Protein AF-A0A316YJJ6-F1 (afdb_monomer)

Foldseek 3Di:
DVVLVVLLVVLVVVCVVPVPPPVSVVVNVVSVVVVVVVVVVVVVVPDDPPPPDDDPDDDDDDDDDDDDDDPDDPVNVVVVVVVVVDPVPDDDDDDDDDDDDDDDDDDDDDDPPPPDDDPDDDDDDDDDDDDDDDDDDDDDDDDDDDDDDDDDDDDDDDDDDDDDDDDDDDDDDDDDDDDDDDDDDDDDDDDDDDDDDPDPPPPPPLPQDDDALVRCVVVLVVQLVDALVSLLVNLVSHPLLCVLVRCAPVPALVNVLSVLSSLLRLLVVQPDPVNVSSLVSSVSNLLCQLSHPCSVVSLVPDDPVSLVSVVVSLVSNVVVPPPCSVVSCVSSPD

Secondary structure (DSSP, 8-state):
-HHHHHHHHHHHHHHHH-TT-HHHHHHHHHHHHHHHHHHHHHHHH-PPP------------------------HHHHHHHHHHHT---------------------PPPPPTT-------------------------------------------------------------------------------------PPP------PBP--HHHHHHHHHHHHTS-HHHHHHHHHHB-GGGHHHHHGGG--HHHHHHHHHHHHHHHHTTTSS-HHHHHHHHHHHHHHGGGSTTHHHHHHT--HHHHHHHHHHHHHHHHTT-TTHHHHHHHS--

Organism: NCBI:txid215250

pLDDT: mean 71.99, std 23.9, range [31.98, 98.31]

Mean predicted aligned error: 21.89 Å

Structure (mmCIF, N/CA/C/O backbone):
data_AF-A0A316YJJ6-F1
#
_entry.id   AF-A0A316YJJ6-F1
#
loop_
_atom_site.group_PDB
_atom_site.id
_atom_site.type_symbol
_atom_site.label_atom_id
_atom_site.label_alt_id
_atom_site.label_comp_id
_atom_site.label_asym_id
_atom_site.label_entity_id
_atom_site.label_seq_id
_atom_site.pdbx_PDB_ins_code
_atom_site.Cartn_x
_atom_site.Cartn_y
_atom_site.Cartn_z
_atom_site.occupancy
_atom_site.B_iso_or_equiv
_atom_site.auth_seq_id
_atom_site.auth_comp_id
_atom_site.auth_asym_id
_atom_site.auth_atom_id
_atom_site.pdbx_PDB_model_num
ATOM 1 N N . MET A 1 1 ? 5.122 20.975 1.343 1.00 63.25 1 MET A N 1
ATOM 2 C CA . MET A 1 1 ? 3.717 21.417 1.326 1.00 63.25 1 MET A CA 1
ATOM 3 C C . MET A 1 1 ? 3.028 20.840 2.542 1.00 63.25 1 MET A C 1
ATOM 5 O O . MET A 1 1 ? 3.101 21.531 3.541 1.00 63.25 1 MET A O 1
ATOM 9 N N . ALA A 1 2 ? 2.616 19.560 2.539 1.00 78.50 2 ALA A N 1
ATOM 10 C CA . ALA A 1 2 ? 1.927 18.932 3.681 1.00 78.50 2 ALA A CA 1
ATOM 11 C C . ALA A 1 2 ? 2.572 19.236 5.049 1.00 78.50 2 ALA A C 1
ATOM 13 O O . ALA A 1 2 ? 1.928 19.792 5.922 1.00 78.50 2 ALA A O 1
ATOM 14 N N . ARG A 1 3 ? 3.895 19.050 5.184 1.00 91.06 3 ARG A N 1
ATOM 15 C CA . ARG A 1 3 ? 4.598 19.311 6.457 1.00 91.06 3 ARG A CA 1
ATOM 16 C C . ARG A 1 3 ? 4.532 20.761 6.977 1.00 91.06 3 ARG A C 1
ATOM 18 O O . ARG A 1 3 ? 4.572 20.944 8.184 1.00 91.06 3 ARG A O 1
ATOM 25 N N . LEU A 1 4 ? 4.489 21.774 6.104 1.00 92.81 4 LEU A N 1
ATOM 26 C CA . LEU A 1 4 ? 4.424 23.188 6.526 1.00 92.81 4 LEU A CA 1
ATOM 27 C C . LEU A 1 4 ? 2.988 23.595 6.874 1.00 92.81 4 LEU A C 1
ATOM 29 O O . LEU A 1 4 ? 2.772 24.345 7.819 1.00 92.81 4 LEU A O 1
ATOM 33 N N . GLU A 1 5 ? 2.016 23.080 6.123 1.00 95.25 5 GLU A N 1
ATOM 34 C CA . GLU A 1 5 ? 0.589 23.310 6.369 1.00 95.25 5 GLU A CA 1
ATOM 35 C C . GLU A 1 5 ? 0.147 22.649 7.684 1.00 95.25 5 GLU A C 1
ATOM 37 O O . GLU A 1 5 ? -0.518 23.295 8.493 1.00 95.25 5 GLU A O 1
ATOM 42 N N . ASP A 1 6 ? 0.606 21.420 7.947 1.00 96.06 6 ASP A N 1
ATOM 43 C CA . ASP A 1 6 ? 0.351 20.703 9.202 1.00 96.06 6 ASP A CA 1
ATOM 44 C C . ASP A 1 6 ? 0.933 21.459 10.410 1.00 96.06 6 ASP A C 1
ATOM 46 O O . ASP A 1 6 ? 0.258 21.635 11.425 1.00 96.06 6 ASP A O 1
ATOM 50 N N . ALA A 1 7 ? 2.159 21.986 10.283 1.00 96.38 7 ALA A N 1
ATOM 51 C CA . ALA A 1 7 ? 2.796 22.771 11.340 1.00 96.38 7 ALA A CA 1
ATOM 52 C C . ALA A 1 7 ? 2.032 24.071 11.646 1.00 96.38 7 ALA A C 1
ATOM 54 O O . ALA A 1 7 ? 1.852 24.420 12.813 1.00 96.38 7 ALA A O 1
ATOM 55 N N . ILE A 1 8 ? 1.536 24.774 10.619 1.00 97.44 8 ILE A N 1
ATOM 56 C CA . ILE A 1 8 ? 0.694 25.967 10.810 1.00 97.44 8 ILE A CA 1
ATOM 57 C C . ILE A 1 8 ? -0.584 25.598 11.572 1.00 97.44 8 ILE A C 1
ATOM 59 O O . ILE A 1 8 ? -0.938 26.295 12.523 1.00 97.44 8 ILE A O 1
ATOM 63 N N . ALA A 1 9 ? -1.244 24.497 11.201 1.00 97.62 9 ALA A N 1
ATOM 64 C CA . ALA A 1 9 ? -2.468 24.049 11.861 1.00 97.62 9 ALA A CA 1
ATOM 65 C C . ALA A 1 9 ? -2.243 23.716 13.347 1.00 97.62 9 ALA A C 1
ATOM 67 O O . ALA A 1 9 ? -3.093 24.019 14.186 1.00 97.62 9 ALA A O 1
ATOM 68 N N . ASP A 1 10 ? -1.094 23.136 13.701 1.00 97.75 10 ASP A N 1
ATOM 69 C CA . ASP A 1 10 ? -0.763 22.846 15.097 1.00 97.75 10 ASP A CA 1
ATOM 70 C C . ASP A 1 10 ? -0.507 24.118 15.917 1.00 97.75 10 ASP A C 1
ATOM 72 O O . ASP A 1 10 ? -1.018 24.236 17.034 1.00 97.75 10 ASP A O 1
ATOM 76 N N . PHE A 1 11 ? 0.176 25.125 15.362 1.00 97.94 11 PHE A N 1
ATOM 77 C CA . PHE A 1 11 ? 0.316 26.418 16.043 1.00 97.94 11 PHE A CA 1
ATOM 78 C C . PHE A 1 11 ? -1.010 27.188 16.140 1.00 97.94 11 PHE A C 1
ATOM 80 O O . PHE A 1 11 ? -1.239 27.893 17.125 1.00 97.94 11 PHE A O 1
ATOM 87 N N . GLU A 1 12 ? -1.918 27.033 15.175 1.00 97.81 12 GLU A N 1
ATOM 88 C CA . GLU A 1 12 ? -3.266 27.608 15.254 1.00 97.81 12 GLU A CA 1
ATOM 89 C C . GLU A 1 12 ? -4.090 26.973 16.389 1.00 97.81 12 GLU A C 1
ATOM 91 O O . GLU A 1 12 ? -4.804 27.690 17.094 1.00 97.81 12 GLU A O 1
ATOM 96 N N . LYS A 1 13 ? -3.919 25.671 16.668 1.00 97.88 13 LYS A N 1
ATOM 97 C CA . LYS A 1 13 ? -4.503 25.033 17.866 1.00 97.88 13 LYS A CA 1
ATOM 98 C C . LYS A 1 13 ? -3.925 25.610 19.159 1.00 97.88 13 LYS A C 1
ATOM 100 O O . LYS A 1 13 ? -4.680 25.848 20.098 1.00 97.88 13 LYS A O 1
ATOM 105 N N . VAL A 1 14 ? -2.616 25.879 19.211 1.00 97.81 14 VAL A N 1
ATOM 106 C CA . VAL A 1 14 ? -1.986 26.530 20.377 1.00 97.81 14 VAL A CA 1
ATOM 107 C C . VAL A 1 14 ? -2.566 27.928 20.596 1.00 97.81 14 VAL A C 1
ATOM 109 O O . VAL A 1 14 ? -2.868 28.283 21.732 1.00 97.81 14 VAL A O 1
ATOM 112 N N . LEU A 1 15 ? -2.808 28.695 19.528 1.00 97.19 15 LEU A N 1
ATOM 113 C CA . LEU A 1 15 ? -3.462 30.005 19.633 1.00 97.19 15 LEU A CA 1
ATOM 114 C C . LEU A 1 15 ? -4.932 29.935 20.040 1.00 97.19 15 LEU A C 1
ATOM 116 O O . LEU A 1 15 ? -5.441 30.891 20.623 1.00 97.19 15 LEU A O 1
ATOM 120 N N . HIS A 1 16 ? -5.617 28.831 19.745 1.00 97.38 16 HIS A N 1
ATOM 121 C CA . HIS A 1 16 ? -6.975 28.609 20.230 1.00 97.38 16 HIS A CA 1
ATOM 122 C C . HIS A 1 16 ? -7.008 28.386 21.750 1.00 97.38 16 HIS A C 1
ATOM 124 O O . HIS A 1 16 ? -7.953 28.813 22.408 1.00 97.38 16 HIS A O 1
ATOM 130 N N . LEU A 1 17 ? -5.967 27.756 22.307 1.00 97.56 17 LEU A N 1
ATOM 131 C CA . LEU A 1 17 ? -5.812 27.552 23.751 1.00 97.56 17 LEU A CA 1
ATOM 132 C C . LEU A 1 17 ? -5.299 28.809 24.468 1.00 97.56 17 LEU A C 1
ATOM 134 O O . LEU A 1 17 ? -5.773 29.130 25.554 1.00 97.56 17 LEU A O 1
ATOM 138 N N . ASP A 1 18 ? -4.355 29.529 23.860 1.00 97.12 18 ASP A N 1
ATOM 139 C CA . ASP A 1 18 ? -3.811 30.783 24.380 1.00 97.12 18 ASP A CA 1
ATOM 140 C C . ASP A 1 18 ? -3.677 31.831 23.268 1.00 97.12 18 ASP A C 1
ATOM 142 O O . ASP A 1 18 ? -2.673 31.923 22.552 1.00 97.12 18 ASP A O 1
ATOM 146 N N . ALA A 1 19 ? -4.692 32.688 23.167 1.00 97.75 19 ALA A N 1
ATOM 147 C CA . ALA A 1 19 ? -4.745 33.752 22.172 1.00 97.75 19 ALA A CA 1
ATOM 148 C C . ALA A 1 19 ? -3.673 34.843 22.374 1.00 97.75 19 ALA A C 1
ATOM 150 O O . ALA A 1 19 ? -3.444 35.652 21.465 1.00 97.75 19 ALA A O 1
ATOM 151 N N . GLN A 1 20 ? -3.022 34.913 23.541 1.00 97.12 20 GLN A N 1
ATOM 152 C CA . GLN A 1 20 ? -1.974 35.890 23.858 1.00 97.12 20 GLN A CA 1
ATOM 153 C C . GLN A 1 20 ? -0.556 35.335 23.651 1.00 97.12 20 GLN A C 1
ATOM 155 O O . GLN A 1 20 ? 0.405 36.102 23.757 1.00 97.12 20 GLN A O 1
ATOM 160 N N . ASN A 1 21 ? -0.408 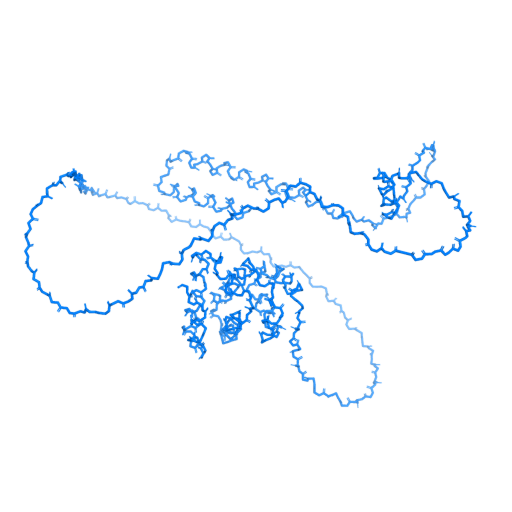34.060 23.279 1.00 97.88 21 ASN A N 1
ATOM 161 C CA . ASN A 1 21 ? 0.892 33.443 23.035 1.00 97.88 21 ASN A CA 1
ATOM 162 C C . ASN A 1 21 ? 1.621 34.120 21.855 1.00 97.88 21 ASN A C 1
ATOM 164 O O . ASN A 1 21 ? 1.231 34.003 20.689 1.00 97.88 21 ASN A O 1
ATOM 168 N N . LYS A 1 22 ? 2.680 34.877 22.168 1.00 98.12 22 LYS A N 1
ATOM 169 C CA . LYS A 1 22 ? 3.452 35.659 21.189 1.00 98.12 22 LYS A CA 1
ATOM 170 C C . LYS A 1 22 ? 4.340 34.782 20.312 1.00 98.12 22 LYS A C 1
ATOM 172 O O . LYS A 1 22 ? 4.510 35.104 19.137 1.00 98.12 22 LYS A O 1
ATOM 177 N N . ASP A 1 23 ? 4.840 33.679 20.857 1.00 97.12 23 ASP A N 1
ATOM 178 C CA . ASP A 1 23 ? 5.755 32.778 20.160 1.00 97.12 23 ASP A CA 1
ATOM 179 C C . ASP A 1 23 ? 5.014 32.031 19.046 1.00 97.12 23 ASP A C 1
ATOM 181 O O . ASP A 1 23 ? 5.456 32.031 17.900 1.00 97.12 23 ASP A O 1
ATOM 185 N N . ALA A 1 24 ? 3.807 31.526 19.329 1.00 97.31 24 ALA A N 1
ATOM 186 C CA . ALA A 1 24 ? 2.967 30.875 18.319 1.00 97.31 24 ALA A CA 1
ATOM 187 C C . ALA A 1 24 ? 2.583 31.826 17.165 1.00 97.31 24 ALA A C 1
ATOM 189 O O . ALA A 1 24 ? 2.582 31.429 15.999 1.00 97.31 24 ALA A O 1
ATOM 190 N N . LYS A 1 25 ? 2.307 33.109 17.455 1.00 98.06 25 LYS A N 1
ATOM 191 C CA . LYS A 1 25 ? 2.041 34.119 16.407 1.00 98.06 25 LYS A CA 1
ATOM 192 C C . LYS A 1 25 ? 3.271 34.401 15.549 1.00 98.06 25 LYS A C 1
ATOM 194 O O . LYS A 1 25 ? 3.134 34.569 14.335 1.00 98.06 25 LYS A O 1
ATOM 199 N N . ALA A 1 26 ? 4.448 34.487 16.169 1.00 98.31 26 ALA A N 1
ATOM 200 C CA . ALA A 1 26 ? 5.701 34.706 15.456 1.00 98.31 26 ALA A CA 1
ATOM 201 C C . ALA A 1 26 ? 6.007 33.532 14.514 1.00 98.31 26 ALA A C 1
ATOM 203 O O . ALA A 1 26 ? 6.307 33.758 13.340 1.00 98.31 26 ALA A O 1
ATOM 204 N N . GLU A 1 27 ? 5.823 32.300 14.990 1.00 97.81 27 GLU A N 1
ATOM 205 C CA . GLU A 1 27 ? 6.116 31.089 14.222 1.00 97.81 27 GLU A CA 1
ATOM 206 C C . GLU A 1 27 ? 5.154 30.899 13.040 1.00 97.81 27 GLU A C 1
ATOM 208 O O . GLU A 1 27 ? 5.590 30.646 11.919 1.00 97.81 27 GLU A O 1
ATOM 213 N N . ILE A 1 28 ? 3.849 31.141 13.227 1.00 97.88 28 ILE A N 1
ATOM 214 C CA . ILE A 1 28 ? 2.873 31.117 12.120 1.00 97.88 28 ILE A CA 1
ATOM 215 C C . ILE A 1 28 ? 3.240 32.136 11.037 1.00 97.88 28 ILE A C 1
ATOM 217 O O . ILE A 1 28 ? 3.116 31.848 9.846 1.00 97.88 28 ILE A O 1
ATOM 221 N N . SER A 1 29 ? 3.685 33.333 11.429 1.00 97.94 29 SER A N 1
ATOM 222 C CA . SER A 1 29 ? 4.119 34.365 10.482 1.00 97.94 29 SER A CA 1
ATOM 223 C C . SER A 1 29 ? 5.361 33.926 9.695 1.00 97.94 29 SER A C 1
ATOM 225 O O . SER A 1 29 ? 5.413 34.097 8.474 1.00 97.94 29 SER A O 1
ATOM 227 N N . ALA A 1 30 ? 6.333 33.301 10.369 1.00 98.25 30 ALA A N 1
ATOM 228 C CA . ALA A 1 30 ? 7.538 32.765 9.741 1.00 98.25 30 ALA A CA 1
ATOM 229 C C . ALA A 1 30 ? 7.218 31.630 8.750 1.00 98.25 30 ALA A C 1
ATOM 231 O O . ALA A 1 30 ? 7.628 31.702 7.590 1.00 98.25 30 ALA A O 1
ATOM 232 N N . LEU A 1 31 ? 6.408 30.649 9.160 1.00 97.56 31 LEU A N 1
ATOM 233 C CA . LEU A 1 31 ? 6.002 29.513 8.323 1.00 97.56 31 LEU A CA 1
ATOM 234 C C . LEU A 1 31 ? 5.172 29.951 7.109 1.00 97.56 31 LEU A C 1
ATOM 236 O O . LEU A 1 31 ? 5.379 29.456 6.001 1.00 97.56 31 LEU A O 1
ATOM 240 N N . LYS A 1 32 ? 4.265 30.925 7.277 1.00 97.44 32 LYS A N 1
ATOM 241 C CA . LYS A 1 32 ? 3.493 31.492 6.156 1.00 97.44 32 LYS A CA 1
ATOM 242 C C . LYS A 1 32 ? 4.401 32.185 5.139 1.00 97.44 32 LYS A C 1
ATOM 244 O O . LYS A 1 32 ? 4.162 32.069 3.939 1.00 97.44 32 LYS A O 1
ATOM 249 N N . LYS A 1 33 ? 5.457 32.870 5.591 1.00 97.56 33 LYS A N 1
ATOM 250 C CA . LYS A 1 33 ? 6.455 33.473 4.696 1.00 97.56 33 LYS A CA 1
ATOM 251 C C . LYS A 1 33 ? 7.259 32.406 3.946 1.00 97.56 33 LYS A C 1
ATOM 253 O O . LYS A 1 33 ? 7.429 32.523 2.735 1.00 97.56 33 LYS A O 1
ATOM 258 N N . GLU A 1 34 ? 7.695 31.357 4.639 1.00 96.88 34 GLU A N 1
ATOM 259 C CA . GLU A 1 34 ? 8.438 30.248 4.032 1.00 96.88 34 GLU A CA 1
ATOM 260 C C . GLU A 1 34 ? 7.613 29.505 2.970 1.00 96.88 34 GLU A C 1
ATOM 262 O O . GLU A 1 34 ? 8.133 29.183 1.902 1.00 96.88 34 GLU A O 1
ATOM 267 N N . LEU A 1 35 ? 6.311 29.309 3.205 1.00 95.94 35 LEU A N 1
ATOM 268 C CA . LEU A 1 35 ? 5.409 28.682 2.235 1.00 95.94 35 LEU A CA 1
ATOM 269 C C . LEU A 1 35 ? 5.333 29.477 0.918 1.00 95.94 35 LEU A C 1
ATOM 271 O O . LEU A 1 35 ? 5.380 28.895 -0.167 1.00 95.94 35 LEU A O 1
ATOM 275 N N . VAL A 1 36 ? 5.277 30.810 1.003 1.00 96.50 36 VAL A N 1
ATOM 276 C CA . VAL A 1 36 ? 5.270 31.700 -0.171 1.00 96.50 36 VAL A CA 1
ATOM 277 C C . VAL A 1 36 ? 6.607 31.654 -0.918 1.00 96.50 36 VAL A C 1
ATOM 279 O O . VAL A 1 36 ? 6.623 31.607 -2.153 1.00 96.50 36 VAL A O 1
ATOM 282 N N . ASP A 1 37 ? 7.728 31.644 -0.193 1.00 96.19 37 ASP A N 1
ATOM 283 C CA . ASP A 1 37 ? 9.062 31.550 -0.792 1.00 96.19 37 ASP A CA 1
ATOM 284 C C . ASP A 1 37 ? 9.279 30.194 -1.490 1.00 96.19 37 ASP A C 1
ATOM 286 O O . ASP A 1 37 ? 9.836 30.141 -2.592 1.00 96.19 37 ASP A O 1
ATOM 290 N N . GLU A 1 38 ? 8.785 29.098 -0.910 1.00 94.69 38 GLU A N 1
ATOM 291 C CA . GLU A 1 38 ? 8.847 27.762 -1.508 1.00 94.69 38 GLU A CA 1
ATOM 292 C C . GLU A 1 38 ? 7.988 27.663 -2.780 1.00 94.69 38 GLU A C 1
ATOM 294 O O . GLU A 1 38 ? 8.434 27.126 -3.800 1.00 94.69 38 GLU A O 1
ATOM 299 N N . ASP A 1 39 ? 6.792 28.256 -2.787 1.00 92.31 39 ASP A N 1
ATOM 300 C CA . ASP A 1 39 ? 5.958 28.340 -3.990 1.00 92.31 39 ASP A CA 1
ATOM 301 C C . ASP A 1 39 ? 6.605 29.175 -5.098 1.00 92.31 39 ASP A C 1
ATOM 303 O O . ASP A 1 39 ? 6.530 28.823 -6.284 1.00 92.31 39 ASP A O 1
ATOM 307 N N . ARG A 1 40 ? 7.292 30.262 -4.734 1.00 93.62 40 ARG A N 1
ATOM 308 C CA . ARG A 1 40 ? 8.075 31.058 -5.683 1.00 93.62 40 ARG A CA 1
ATOM 309 C C . ARG A 1 40 ? 9.215 30.234 -6.282 1.00 93.62 40 ARG A C 1
ATOM 311 O O . ARG A 1 40 ? 9.351 30.205 -7.505 1.00 93.62 40 ARG A O 1
ATOM 318 N N . ARG A 1 41 ? 9.976 29.504 -5.459 1.00 92.31 41 ARG A N 1
ATOM 319 C CA . ARG A 1 41 ? 11.050 28.601 -5.919 1.00 92.31 41 ARG A CA 1
ATOM 320 C C . ARG A 1 41 ? 10.528 27.507 -6.840 1.00 92.31 41 ARG A C 1
ATOM 322 O O . ARG A 1 41 ? 11.176 27.168 -7.828 1.00 92.31 41 ARG A O 1
ATOM 329 N N . ARG A 1 42 ? 9.345 26.959 -6.557 1.00 88.00 42 ARG A N 1
ATOM 330 C CA . ARG A 1 42 ? 8.695 25.962 -7.419 1.00 88.00 42 ARG A CA 1
ATOM 331 C C . ARG A 1 42 ? 8.306 26.535 -8.773 1.00 88.00 42 ARG A C 1
ATOM 333 O O . ARG A 1 42 ? 8.523 25.868 -9.782 1.00 88.00 42 ARG A O 1
ATOM 340 N N . LYS A 1 43 ? 7.760 27.752 -8.809 1.00 86.81 43 LYS A N 1
ATOM 341 C CA . LYS A 1 43 ? 7.445 28.445 -10.068 1.00 86.81 43 LYS A CA 1
ATOM 342 C C . LYS A 1 43 ? 8.706 28.735 -10.879 1.00 86.81 43 LYS A C 1
ATOM 344 O O . LYS A 1 43 ? 8.700 28.525 -12.082 1.00 86.81 43 LYS A O 1
ATOM 349 N N . GLU A 1 44 ? 9.793 29.127 -10.222 1.00 86.31 44 GLU A N 1
ATOM 350 C CA . GLU A 1 44 ? 11.079 29.392 -10.878 1.00 86.31 44 GLU A CA 1
ATOM 351 C C . GLU A 1 44 ? 11.762 28.111 -11.390 1.00 86.31 44 GLU A C 1
ATOM 353 O O . GLU A 1 44 ? 12.347 28.105 -12.470 1.00 86.31 44 GLU A O 1
ATOM 358 N N . ARG A 1 45 ? 11.621 26.992 -10.666 1.00 83.31 45 ARG A N 1
ATOM 359 C CA . ARG A 1 45 ? 12.089 25.664 -11.103 1.00 83.31 45 ARG A CA 1
ATOM 360 C C . ARG A 1 45 ? 11.257 25.058 -12.228 1.00 83.31 45 ARG A C 1
ATOM 362 O O . ARG A 1 45 ? 11.771 24.244 -12.988 1.00 83.31 45 ARG A O 1
ATOM 369 N N . ARG A 1 46 ? 9.987 25.440 -12.348 1.00 75.00 46 ARG A N 1
ATOM 370 C CA . ARG A 1 46 ? 9.140 25.119 -13.500 1.00 75.00 46 ARG A CA 1
ATOM 371 C C . ARG A 1 46 ? 9.394 26.123 -14.622 1.00 75.00 46 ARG A C 1
ATOM 373 O O . ARG A 1 46 ? 8.463 26.776 -15.087 1.00 75.00 46 ARG A O 1
ATOM 380 N N . GLN A 1 47 ? 10.642 26.242 -15.074 1.00 64.88 47 GLN A N 1
ATOM 381 C CA . GLN A 1 47 ? 10.830 26.777 -16.415 1.00 64.88 47 GLN A CA 1
ATOM 382 C C . GLN A 1 47 ? 10.149 25.814 -17.398 1.00 64.88 47 GLN A C 1
ATOM 384 O O . GLN A 1 47 ? 10.280 24.594 -17.236 1.00 64.88 47 GLN A O 1
ATOM 389 N N . PRO A 1 48 ? 9.366 26.332 -18.361 1.00 59.16 48 PRO A N 1
ATOM 390 C CA . PRO A 1 48 ? 8.806 25.498 -19.409 1.00 59.16 48 PRO A CA 1
ATOM 391 C C . PRO A 1 48 ? 9.951 24.758 -20.116 1.00 59.16 48 PRO A C 1
ATOM 393 O O . PRO A 1 48 ? 11.062 25.295 -20.186 1.00 59.16 48 PRO A O 1
ATOM 396 N N . PRO A 1 49 ? 9.714 23.533 -20.619 1.00 55.28 49 PRO A N 1
ATOM 397 C CA . PRO A 1 49 ? 10.663 22.881 -21.507 1.00 55.28 49 PRO A CA 1
ATOM 398 C C . PRO A 1 49 ? 11.082 23.889 -22.576 1.00 55.28 49 PRO A C 1
ATOM 400 O O . PRO A 1 49 ? 10.224 24.542 -23.167 1.00 55.28 49 PRO A O 1
ATOM 403 N N . LEU A 1 50 ? 12.389 24.057 -22.772 1.00 55.84 50 LEU A N 1
ATOM 404 C CA . LEU A 1 50 ? 12.913 24.720 -23.958 1.00 55.84 50 LEU A CA 1
ATOM 405 C C . LEU A 1 50 ? 12.311 23.990 -25.162 1.00 55.84 50 LEU A C 1
ATOM 407 O O . LEU A 1 50 ? 12.738 22.879 -25.476 1.00 55.84 50 LEU A O 1
ATOM 411 N N . ASP A 1 51 ? 11.286 24.586 -25.773 1.00 45.53 51 ASP A N 1
ATOM 412 C CA . ASP A 1 51 ? 10.756 24.155 -27.060 1.00 45.53 51 ASP A CA 1
ATOM 413 C C . ASP A 1 51 ? 11.897 24.302 -28.067 1.00 45.53 51 ASP A C 1
ATOM 415 O O . ASP A 1 51 ? 12.243 25.394 -28.519 1.00 45.53 51 ASP A O 1
ATOM 419 N N . LEU A 1 52 ? 12.532 23.172 -28.356 1.00 55.44 52 LEU A N 1
ATOM 420 C CA . LEU A 1 52 ? 13.668 23.023 -29.258 1.00 55.44 52 LEU A CA 1
ATOM 421 C C . LEU A 1 52 ? 13.223 22.901 -30.722 1.00 55.44 52 LEU A C 1
ATOM 423 O O . LEU A 1 52 ? 13.928 22.306 -31.524 1.00 55.44 52 LEU A O 1
ATOM 427 N N . ASP A 1 53 ? 12.073 23.467 -31.087 1.00 52.00 53 ASP A N 1
ATOM 428 C CA . ASP A 1 53 ? 11.531 23.356 -32.438 1.00 52.00 53 ASP A CA 1
ATOM 429 C C . ASP A 1 53 ? 10.714 24.591 -32.821 1.00 52.00 53 ASP A C 1
ATOM 431 O O . ASP A 1 53 ? 9.491 24.576 -32.760 1.00 52.00 53 ASP A O 1
ATOM 435 N N . THR A 1 54 ? 11.382 25.674 -33.234 1.00 48.94 54 THR A N 1
ATOM 436 C CA . THR A 1 54 ? 11.066 26.432 -34.467 1.00 48.94 54 THR A CA 1
ATOM 437 C C . THR A 1 54 ? 11.956 27.669 -34.601 1.00 48.94 54 THR A C 1
ATOM 439 O O . THR A 1 54 ? 11.816 28.631 -33.861 1.00 48.94 54 THR A O 1
ATOM 442 N N . GLU A 1 55 ? 12.865 27.651 -35.580 1.00 42.03 55 GLU A N 1
ATOM 443 C CA . GLU A 1 55 ? 12.961 28.659 -36.659 1.00 42.03 55 GLU A CA 1
ATOM 444 C C . GLU A 1 55 ? 14.322 28.573 -37.363 1.00 42.03 55 GLU A C 1
ATOM 446 O O . GLU A 1 55 ? 15.196 29.436 -37.289 1.00 42.03 55 GLU A O 1
ATOM 451 N N . ALA A 1 56 ? 14.441 27.542 -38.197 1.00 52.12 56 ALA A N 1
ATOM 452 C CA . ALA A 1 56 ? 15.118 27.699 -39.469 1.00 52.12 56 ALA A CA 1
ATOM 453 C C . ALA A 1 56 ? 14.262 28.603 -40.381 1.00 52.12 56 ALA A C 1
ATOM 455 O O . ALA A 1 56 ? 13.415 28.090 -41.105 1.00 52.12 56 ALA A O 1
ATOM 456 N N . ARG A 1 57 ? 14.470 29.931 -40.347 1.00 51.25 57 ARG A N 1
ATOM 457 C CA . ARG A 1 57 ? 14.392 30.872 -41.499 1.00 51.25 57 ARG A CA 1
ATOM 458 C C . ARG A 1 57 ? 14.295 32.340 -41.045 1.00 51.25 57 ARG A C 1
ATOM 460 O O . ARG A 1 57 ? 13.208 32.898 -40.982 1.00 51.25 57 ARG A O 1
ATOM 467 N N . LYS A 1 58 ? 15.428 33.051 -41.020 1.00 45.69 58 LYS A N 1
ATOM 468 C CA . LYS A 1 58 ? 15.535 34.322 -41.763 1.00 45.69 58 LYS A CA 1
ATOM 469 C C . LYS A 1 58 ? 16.987 34.703 -42.031 1.00 45.69 58 LYS A C 1
ATOM 471 O O . LYS A 1 58 ? 17.852 34.614 -41.173 1.00 45.69 58 LYS A O 1
ATOM 476 N N . LYS A 1 59 ? 17.214 35.075 -43.286 1.00 49.47 59 LYS A N 1
ATOM 477 C CA . LYS A 1 59 ? 18.483 35.455 -43.899 1.00 49.47 59 LYS A CA 1
ATOM 478 C C . LYS A 1 59 ? 19.011 36.809 -43.408 1.00 49.47 59 LYS A C 1
ATOM 480 O O . LYS A 1 59 ? 18.230 37.711 -43.132 1.00 49.47 59 LYS A O 1
ATOM 485 N N . GLU A 1 60 ? 20.338 36.913 -43.522 1.00 48.94 60 GLU A N 1
ATOM 486 C CA . GLU A 1 60 ? 21.142 38.095 -43.873 1.00 48.94 60 GLU A CA 1
ATOM 487 C C . GLU A 1 60 ? 21.277 39.234 -42.845 1.00 48.94 60 GLU A C 1
ATOM 489 O O . GLU A 1 60 ? 20.510 40.186 -42.838 1.00 48.94 60 GLU A O 1
ATOM 494 N N . SER A 1 61 ? 22.402 39.245 -42.118 1.00 39.19 61 SER A N 1
ATOM 495 C CA . SER A 1 61 ? 23.354 40.364 -42.217 1.00 39.19 61 SER A CA 1
ATOM 496 C C . SER A 1 61 ? 24.764 39.941 -41.769 1.00 39.19 61 SER A C 1
ATOM 498 O O . SER A 1 61 ? 24.952 38.950 -41.072 1.00 39.19 61 SER A O 1
ATOM 500 N N . LYS A 1 62 ? 25.754 40.645 -42.312 1.00 46.06 62 LYS A N 1
ATOM 501 C CA . LYS A 1 62 ? 27.176 40.306 -42.434 1.00 46.06 62 LYS A CA 1
ATOM 502 C C . LYS A 1 62 ? 27.958 40.290 -41.110 1.00 46.06 62 LYS A C 1
ATOM 504 O O . LYS A 1 62 ? 27.920 41.269 -40.379 1.00 46.06 62 LYS A O 1
ATOM 509 N N . GLY A 1 63 ? 28.872 39.321 -41.007 1.00 40.22 63 GLY A N 1
ATOM 510 C CA . GLY A 1 63 ? 30.281 39.599 -40.689 1.00 40.22 63 GLY A CA 1
ATOM 511 C C . GLY A 1 63 ? 30.822 39.051 -39.366 1.00 40.22 63 GLY A C 1
ATOM 512 O O . GLY A 1 63 ? 30.484 39.564 -38.309 1.00 40.22 63 GLY A O 1
ATOM 513 N N . GLY A 1 64 ? 31.772 38.108 -39.458 1.00 37.81 64 GLY A N 1
ATOM 514 C CA . GLY A 1 64 ? 32.822 37.918 -38.444 1.00 37.81 64 GLY A CA 1
ATOM 515 C C . GLY A 1 64 ? 32.975 36.509 -37.855 1.00 37.81 64 GLY A C 1
ATOM 516 O O . GLY A 1 64 ? 32.479 36.233 -36.773 1.00 37.81 64 GLY A O 1
ATOM 517 N N . THR A 1 65 ? 33.724 35.636 -38.533 1.00 45.41 65 THR A N 1
ATOM 518 C CA . THR A 1 65 ? 34.422 34.453 -37.965 1.00 45.41 65 THR A CA 1
ATOM 519 C C . THR A 1 65 ? 35.589 34.861 -37.041 1.00 45.41 65 THR A C 1
ATOM 521 O O . THR A 1 65 ? 36.041 36.001 -37.178 1.00 45.41 65 THR A O 1
ATOM 524 N N . PRO A 1 66 ? 36.229 33.949 -36.258 1.00 59.00 66 PRO A N 1
ATOM 525 C CA . PRO A 1 66 ? 35.911 32.539 -35.925 1.00 59.00 66 PRO A CA 1
ATOM 526 C C . PRO A 1 66 ? 35.916 32.280 -34.382 1.00 59.00 66 PRO A C 1
ATOM 528 O O . PRO A 1 66 ? 36.381 33.117 -33.620 1.00 59.00 66 PRO A O 1
ATOM 531 N N . ARG A 1 67 ? 35.449 31.157 -33.804 1.00 43.00 67 ARG A N 1
ATOM 532 C CA . ARG A 1 67 ? 36.149 29.854 -33.767 1.00 43.00 67 ARG A CA 1
ATOM 533 C C . ARG A 1 67 ? 35.465 28.914 -32.740 1.00 43.00 67 ARG A C 1
ATOM 535 O O . ARG A 1 67 ? 35.506 29.205 -31.553 1.00 43.00 67 ARG A O 1
ATOM 542 N N . GLY A 1 68 ? 34.955 27.765 -33.200 1.00 43.84 68 GLY A N 1
ATOM 543 C CA . GLY A 1 68 ? 34.971 26.498 -32.445 1.00 43.84 68 GLY A CA 1
ATOM 544 C C . GLY A 1 68 ? 33.746 26.089 -31.614 1.00 43.84 68 GLY A C 1
ATOM 545 O O . GLY A 1 68 ? 33.907 25.830 -30.429 1.00 43.84 68 GLY A O 1
ATOM 546 N N . GLU A 1 69 ? 32.570 25.933 -32.225 1.00 49.28 69 GLU A N 1
ATOM 547 C CA . GLU A 1 69 ? 31.485 25.111 -31.658 1.00 49.28 69 GLU A CA 1
ATOM 548 C C . GLU A 1 69 ? 31.497 23.729 -32.330 1.00 49.28 69 GLU A C 1
ATOM 550 O O . GLU A 1 69 ? 31.003 23.551 -33.442 1.00 49.28 69 GLU A O 1
ATOM 555 N N . GLU A 1 70 ? 32.111 22.745 -31.669 1.00 53.22 70 GLU A N 1
ATOM 556 C CA . GLU A 1 70 ? 31.897 21.334 -31.993 1.00 53.22 70 GLU A CA 1
ATOM 557 C C . GLU A 1 70 ? 30.563 20.913 -31.370 1.00 53.22 70 GLU A C 1
ATOM 559 O O . GLU A 1 70 ? 30.443 20.780 -30.151 1.00 53.22 70 GLU A O 1
ATOM 564 N N . GLY A 1 71 ? 29.551 20.719 -32.218 1.00 55.84 71 GLY A N 1
ATOM 565 C CA . GLY A 1 71 ? 28.311 20.031 -31.872 1.00 55.84 71 GLY A CA 1
ATOM 566 C C . GLY A 1 71 ? 28.598 18.566 -31.557 1.00 55.84 71 GLY A C 1
ATOM 567 O O . GLY A 1 71 ? 28.388 17.689 -32.391 1.00 55.84 71 GLY A O 1
ATOM 568 N N . GLY A 1 72 ? 29.115 18.318 -30.355 1.00 46.91 72 GLY A N 1
ATOM 569 C CA . GLY A 1 72 ? 29.399 16.991 -29.837 1.00 46.91 72 GLY A CA 1
ATOM 570 C C . GLY A 1 72 ? 28.099 16.262 -29.539 1.00 46.91 72 GLY A C 1
ATOM 571 O O . GLY A 1 72 ? 27.455 16.488 -28.514 1.00 46.91 72 GLY A O 1
ATOM 572 N N . SER A 1 73 ? 27.728 15.356 -30.442 1.00 61.19 73 SER A N 1
ATOM 573 C CA . SER A 1 73 ? 26.793 14.271 -30.158 1.00 61.19 73 SER A CA 1
ATOM 574 C C . SER A 1 73 ? 27.163 13.624 -28.820 1.00 61.19 73 SER A C 1
ATOM 576 O O . SER A 1 73 ? 28.342 13.428 -28.527 1.00 61.19 73 SER A O 1
ATOM 578 N N . SER A 1 74 ? 26.170 13.269 -28.002 1.00 66.50 74 SER A N 1
ATOM 579 C CA . SER A 1 74 ? 26.358 12.658 -26.673 1.00 66.50 74 SER A CA 1
ATOM 580 C C . SER A 1 74 ? 27.343 11.468 -26.672 1.00 66.50 74 SER A C 1
ATOM 582 O O . SER A 1 74 ? 28.036 11.230 -25.685 1.00 66.50 74 SER A O 1
ATOM 584 N N . VAL A 1 75 ? 27.486 10.780 -27.810 1.00 72.44 75 VAL A N 1
ATOM 585 C CA . VAL A 1 75 ? 28.456 9.695 -28.034 1.00 72.44 75 VAL A CA 1
ATOM 586 C C . VAL A 1 75 ? 29.915 10.180 -28.023 1.00 72.44 75 VAL A C 1
ATOM 588 O O . VAL A 1 75 ? 30.803 9.485 -27.534 1.00 72.44 75 VAL A O 1
ATOM 591 N N . GLU A 1 76 ? 30.178 11.375 -28.539 1.00 71.50 76 GLU A N 1
ATOM 592 C CA . GLU A 1 76 ? 31.512 11.972 -28.632 1.00 71.50 76 GLU A CA 1
ATOM 593 C C . GLU A 1 76 ? 31.951 12.575 -27.291 1.00 71.50 76 GLU A C 1
ATOM 595 O O . GLU A 1 76 ? 33.105 12.422 -26.890 1.00 71.50 76 GLU A O 1
ATOM 600 N N . ALA A 1 77 ? 31.003 13.131 -26.527 1.00 78.31 77 ALA A N 1
ATOM 601 C CA . ALA A 1 77 ? 31.227 13.519 -25.134 1.00 78.31 77 ALA A CA 1
ATOM 602 C C . ALA A 1 77 ? 31.542 12.300 -24.245 1.00 78.31 77 ALA A C 1
ATOM 604 O O . ALA A 1 77 ? 32.460 12.355 -23.429 1.00 78.31 77 ALA A O 1
ATOM 605 N N . ALA A 1 78 ? 30.843 11.174 -24.444 1.00 78.31 78 ALA A N 1
ATOM 606 C CA . ALA A 1 78 ? 31.132 9.926 -23.738 1.00 78.31 78 ALA A CA 1
ATOM 607 C C . ALA A 1 78 ? 32.504 9.338 -24.119 1.00 78.31 78 ALA A C 1
ATOM 609 O O . ALA A 1 78 ? 33.215 8.840 -23.247 1.00 78.31 78 ALA A O 1
ATOM 610 N N . ARG A 1 79 ? 32.914 9.440 -25.395 1.00 77.12 79 ARG A N 1
ATOM 611 C CA . ARG A 1 79 ? 34.268 9.055 -25.835 1.00 77.12 79 ARG A CA 1
ATOM 612 C C . ARG A 1 79 ? 35.353 9.908 -25.194 1.00 77.12 79 ARG A C 1
ATOM 614 O O . ARG A 1 79 ? 36.299 9.344 -24.659 1.00 77.12 79 ARG A O 1
ATOM 621 N N . ARG A 1 80 ? 35.197 11.235 -25.192 1.00 79.75 80 ARG A N 1
ATOM 622 C CA . ARG A 1 80 ? 36.175 12.124 -24.550 1.00 79.75 80 ARG A CA 1
ATOM 623 C C . ARG A 1 80 ? 36.228 11.934 -23.042 1.00 79.75 80 ARG A C 1
ATOM 625 O O . ARG A 1 80 ? 37.307 12.018 -22.472 1.00 79.75 80 ARG A O 1
ATOM 632 N N . PHE A 1 81 ? 35.100 11.626 -22.401 1.00 75.62 81 PHE A N 1
ATOM 633 C CA . PHE A 1 81 ? 35.108 11.266 -20.988 1.00 75.62 81 PHE A CA 1
ATOM 634 C C . PHE A 1 81 ? 35.925 9.989 -20.763 1.00 75.62 81 PHE A C 1
ATOM 636 O O . PHE A 1 81 ? 36.847 10.021 -19.963 1.00 75.62 81 PHE A O 1
ATOM 643 N N . LEU A 1 82 ? 35.670 8.910 -21.517 1.00 73.75 82 LEU A N 1
ATOM 644 C CA . LEU A 1 82 ? 36.438 7.654 -21.450 1.00 73.75 82 LEU A CA 1
ATOM 645 C C . LEU A 1 82 ? 37.941 7.834 -21.735 1.00 73.75 82 LEU A C 1
ATOM 647 O O . LEU A 1 82 ? 38.747 7.174 -21.086 1.00 73.75 82 LEU A O 1
ATOM 651 N N . GLU A 1 83 ? 38.321 8.734 -22.645 1.00 75.00 83 GLU A N 1
ATOM 652 C CA . GLU A 1 83 ? 39.724 9.118 -22.875 1.00 75.00 83 GLU A CA 1
ATOM 653 C C . GLU A 1 83 ? 40.307 9.926 -21.705 1.00 75.00 83 GLU A C 1
ATOM 655 O O . GLU A 1 83 ? 41.445 9.702 -21.310 1.00 75.00 83 GLU A O 1
ATOM 660 N N . GLN A 1 84 ? 39.536 10.832 -21.100 1.00 72.88 84 GLN A N 1
ATOM 661 C CA . GLN A 1 84 ? 40.007 11.680 -20.002 1.00 72.88 84 GLN A CA 1
ATOM 662 C C . GLN A 1 84 ? 40.126 10.935 -18.663 1.00 72.88 84 GLN A C 1
ATOM 664 O O . GLN A 1 84 ? 40.985 11.283 -17.855 1.00 72.88 84 GLN A O 1
ATOM 669 N N . VAL A 1 85 ? 39.314 9.896 -18.424 1.00 70.25 85 VAL A N 1
ATOM 670 C CA . VAL A 1 85 ? 39.530 8.955 -17.302 1.00 70.25 85 VAL A CA 1
ATOM 671 C C . VAL A 1 85 ? 40.605 7.907 -17.596 1.00 70.25 85 VAL A C 1
ATOM 673 O O . VAL A 1 85 ? 40.793 7.010 -16.776 1.00 70.25 85 VAL A O 1
ATOM 676 N N . GLY A 1 86 ? 41.317 8.054 -18.722 1.00 53.44 86 GLY A N 1
ATOM 677 C CA . GLY A 1 86 ? 42.598 7.440 -19.054 1.00 53.44 86 GLY A CA 1
ATOM 678 C C . GLY A 1 86 ? 43.127 6.444 -18.030 1.00 53.44 86 GLY A C 1
ATOM 679 O O . GLY A 1 86 ? 43.971 6.763 -17.193 1.00 53.44 86 GLY A O 1
ATOM 680 N N . MET A 1 87 ? 42.717 5.186 -18.192 1.00 50.94 87 MET A N 1
ATOM 681 C CA . MET A 1 87 ? 43.645 4.076 -18.016 1.00 50.94 87 MET A CA 1
ATOM 682 C C . MET A 1 87 ? 44.606 4.093 -19.211 1.00 50.94 87 MET A C 1
ATOM 684 O O . MET A 1 87 ? 44.579 3.192 -20.048 1.00 50.94 87 MET A O 1
ATOM 688 N N . ASP A 1 88 ? 45.440 5.136 -19.296 1.00 48.78 88 ASP A N 1
ATOM 689 C CA . ASP A 1 88 ? 46.553 5.245 -20.241 1.00 48.78 88 ASP A CA 1
ATOM 690 C C . ASP A 1 88 ? 47.653 4.253 -19.834 1.00 48.78 88 ASP A C 1
ATOM 692 O O . ASP A 1 88 ? 48.746 4.593 -19.382 1.00 48.78 88 ASP A O 1
ATOM 696 N N . GLY A 1 89 ? 47.339 2.968 -19.983 1.00 46.88 89 GLY A N 1
ATOM 697 C CA . GLY A 1 89 ? 48.308 1.893 -20.064 1.00 46.88 89 GLY A CA 1
ATOM 698 C C . GLY A 1 89 ? 48.963 1.946 -21.435 1.00 46.88 89 GLY A C 1
ATOM 699 O O . GLY A 1 89 ? 48.555 1.252 -22.360 1.00 46.88 89 GLY A O 1
ATOM 700 N N . ASN A 1 90 ? 49.967 2.806 -21.555 1.00 47.66 90 ASN A N 1
ATOM 701 C CA . ASN A 1 90 ? 50.900 2.867 -22.667 1.00 47.66 90 ASN A CA 1
ATOM 702 C C . ASN A 1 90 ? 51.406 1.457 -23.042 1.00 47.66 90 ASN A C 1
ATOM 704 O O . ASN A 1 90 ? 52.177 0.854 -22.296 1.00 47.66 90 ASN A O 1
ATOM 708 N N . ALA A 1 91 ? 50.999 0.935 -24.200 1.00 43.81 91 ALA A N 1
ATOM 709 C CA . ALA A 1 91 ? 51.650 -0.209 -24.829 1.00 43.81 91 ALA A CA 1
ATOM 710 C C . ALA A 1 91 ? 51.535 -0.104 -26.362 1.00 43.81 91 ALA A C 1
ATOM 712 O O . ALA A 1 91 ? 50.430 -0.186 -26.904 1.00 43.81 91 ALA A O 1
ATOM 713 N N . PRO A 1 92 ? 52.650 0.077 -27.091 1.00 54.06 92 PRO A N 1
ATOM 714 C CA . PRO A 1 92 ? 52.633 0.093 -28.544 1.00 54.06 92 PRO A CA 1
ATOM 715 C C . PRO A 1 92 ? 52.437 -1.311 -29.129 1.00 54.06 92 PRO A C 1
ATOM 717 O O . PRO A 1 92 ? 53.044 -2.298 -28.718 1.00 54.06 92 PRO A O 1
ATOM 720 N N . THR A 1 93 ? 51.611 -1.358 -30.168 1.00 48.44 93 THR A N 1
ATOM 721 C CA . THR A 1 93 ? 51.416 -2.465 -31.105 1.00 48.44 93 THR A CA 1
ATOM 722 C C . THR A 1 93 ? 52.724 -2.984 -31.717 1.00 48.44 93 THR A C 1
ATOM 724 O O . THR A 1 93 ? 53.358 -2.284 -32.505 1.00 48.44 93 THR A O 1
ATOM 727 N N . GLN A 1 94 ? 53.025 -4.269 -31.498 1.00 36.19 94 GLN A N 1
ATOM 728 C CA . GLN A 1 94 ? 53.702 -5.136 -32.471 1.00 36.19 94 GLN A CA 1
ATOM 729 C C . GLN A 1 94 ? 53.003 -6.509 -32.533 1.00 36.19 94 GLN A C 1
ATOM 731 O O . GLN A 1 94 ? 52.816 -7.185 -31.526 1.00 36.19 94 GLN A O 1
ATOM 736 N 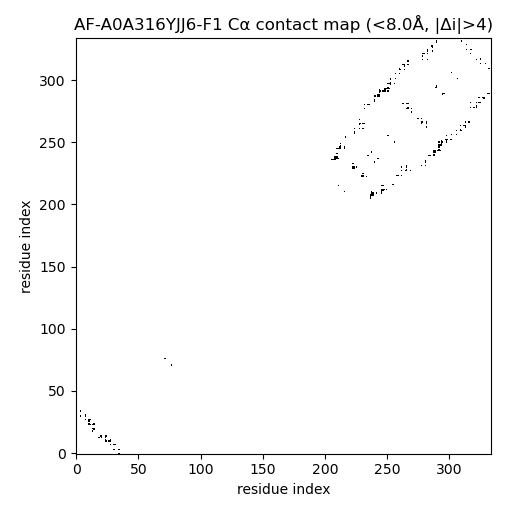N . LYS A 1 95 ? 52.597 -6.907 -33.745 1.00 46.44 95 LYS A N 1
ATOM 737 C CA . LYS A 1 95 ? 52.209 -8.275 -34.154 1.00 46.44 95 LYS A CA 1
ATOM 738 C C . LYS A 1 95 ? 53.451 -8.974 -34.770 1.00 46.44 95 LYS A C 1
ATOM 740 O O . LYS A 1 95 ? 54.401 -8.268 -35.098 1.00 46.44 95 LYS A O 1
ATOM 745 N N . PRO A 1 96 ? 53.384 -10.240 -35.231 1.00 65.88 96 PRO A N 1
ATOM 746 C CA . PRO A 1 96 ? 52.976 -11.484 -34.560 1.00 65.88 96 PRO A CA 1
ATOM 747 C C . PRO A 1 96 ? 54.003 -12.625 -34.816 1.00 65.88 96 PRO A C 1
ATOM 749 O O . PRO A 1 96 ? 54.459 -12.759 -35.947 1.00 65.88 96 PRO A O 1
ATOM 752 N N . ASN A 1 97 ? 54.308 -13.526 -33.867 1.00 37.09 97 ASN A N 1
ATOM 753 C CA . ASN A 1 97 ? 54.656 -14.920 -34.219 1.00 37.09 97 ASN A CA 1
ATOM 754 C C . ASN A 1 97 ? 54.817 -15.876 -33.023 1.00 37.09 97 ASN A C 1
ATOM 756 O O . ASN A 1 97 ? 55.256 -15.483 -31.950 1.00 37.09 97 ASN A O 1
ATOM 760 N N . SER A 1 98 ? 54.630 -17.161 -33.335 1.00 39.34 98 SER A N 1
ATOM 761 C CA . SER A 1 98 ? 55.063 -18.382 -32.630 1.00 39.34 98 SER A CA 1
ATOM 762 C C . SER A 1 98 ? 54.132 -19.032 -31.584 1.00 39.34 98 SER A C 1
ATOM 764 O O . SER A 1 98 ? 53.955 -18.597 -30.456 1.00 39.34 98 SER A O 1
ATOM 766 N N . LYS A 1 99 ? 53.529 -20.126 -32.070 1.00 41.69 99 LYS A N 1
ATOM 767 C CA . LYS A 1 99 ? 53.286 -21.458 -31.486 1.00 41.69 99 LYS A CA 1
ATOM 768 C C . LYS A 1 99 ? 53.583 -21.722 -29.991 1.00 41.69 99 LYS A C 1
ATOM 770 O O . LYS A 1 99 ? 54.700 -21.547 -29.528 1.00 41.69 99 LYS A O 1
ATOM 775 N N . SER A 1 100 ? 52.597 -22.419 -29.401 1.00 44.88 100 SER A N 1
ATOM 776 C CA . SER A 1 100 ? 52.665 -23.532 -28.425 1.00 44.88 100 SER A CA 1
ATOM 777 C C . SER A 1 100 ? 53.230 -23.286 -27.022 1.00 44.88 100 SER A C 1
ATOM 779 O O . SER A 1 100 ? 54.435 -23.156 -26.873 1.00 44.88 100 SER A O 1
ATOM 781 N N . ALA A 1 101 ? 52.387 -23.431 -25.989 1.00 41.75 101 ALA A N 1
ATOM 782 C CA . ALA A 1 101 ? 52.402 -24.568 -25.051 1.00 41.75 101 ALA A CA 1
ATOM 783 C C . ALA A 1 101 ? 51.441 -24.334 -23.863 1.00 41.75 101 ALA A C 1
ATOM 785 O O . ALA A 1 101 ? 51.215 -23.217 -23.415 1.00 41.75 101 ALA A O 1
ATOM 786 N N . THR A 1 102 ? 50.868 -25.435 -23.394 1.00 49.41 102 THR A N 1
ATOM 787 C CA . THR A 1 102 ? 50.065 -25.655 -22.183 1.00 49.41 102 THR A CA 1
ATOM 788 C C . THR A 1 102 ? 50.771 -25.252 -20.881 1.00 49.41 102 THR A C 1
ATOM 790 O O . THR A 1 102 ? 51.912 -25.666 -20.709 1.00 49.41 102 THR A O 1
ATOM 793 N N . SER A 1 103 ? 50.071 -24.611 -19.929 1.00 43.38 103 SER A N 1
ATOM 794 C CA . SER A 1 103 ? 50.167 -24.926 -18.483 1.00 43.38 103 SER A CA 1
ATOM 795 C C . SER A 1 103 ? 49.239 -24.071 -17.604 1.00 43.38 103 SER A C 1
ATOM 797 O O . SER A 1 103 ? 49.253 -22.847 -17.681 1.00 43.38 103 SER A O 1
ATOM 799 N N . ASP A 1 104 ? 48.510 -24.776 -16.746 1.00 42.25 104 ASP A N 1
ATOM 800 C CA . ASP A 1 104 ? 48.210 -24.501 -15.338 1.00 42.25 104 ASP A CA 1
ATOM 801 C C . ASP A 1 104 ? 47.644 -23.159 -14.840 1.00 42.25 104 ASP A C 1
ATOM 803 O O . ASP A 1 104 ? 48.265 -22.100 -14.793 1.00 42.25 104 ASP A O 1
ATOM 807 N N . THR A 1 105 ? 46.443 -23.333 -14.297 1.00 54.94 105 THR A N 1
ATOM 808 C CA . THR A 1 105 ? 45.683 -22.538 -13.341 1.00 54.94 105 THR A CA 1
ATOM 809 C C . THR A 1 105 ? 46.507 -22.131 -12.110 1.00 54.94 105 THR A C 1
ATOM 811 O O . THR A 1 105 ? 46.825 -22.962 -11.261 1.00 54.94 105 THR A O 1
ATOM 814 N N . VAL A 1 106 ? 46.761 -20.829 -11.947 1.00 52.47 106 VAL A N 1
ATOM 815 C CA . VAL A 1 106 ? 47.261 -20.230 -10.697 1.00 52.47 106 VAL A CA 1
ATOM 816 C C . VAL A 1 106 ? 46.255 -19.167 -10.232 1.00 52.47 106 VAL A C 1
ATOM 818 O O . VAL A 1 106 ? 46.045 -18.190 -10.954 1.00 52.47 106 VAL A O 1
ATOM 821 N N . PRO A 1 107 ? 45.592 -19.328 -9.069 1.00 68.12 107 PRO A N 1
ATOM 822 C CA . PRO A 1 107 ? 44.723 -18.294 -8.513 1.00 68.12 107 PRO A CA 1
ATOM 823 C C . PRO A 1 107 ? 45.541 -17.161 -7.857 1.00 68.12 107 PRO A C 1
ATOM 825 O O . PRO A 1 107 ? 46.659 -17.397 -7.391 1.00 68.12 107 PRO A O 1
ATOM 828 N N . PRO A 1 108 ? 44.995 -15.930 -7.798 1.00 71.12 108 PRO A N 1
ATOM 829 C CA . PRO A 1 108 ? 45.705 -14.760 -7.289 1.00 71.12 108 PRO A CA 1
ATOM 830 C C . PRO A 1 108 ? 46.005 -14.841 -5.778 1.00 71.12 108 PRO A C 1
ATOM 832 O O . PRO A 1 108 ? 45.304 -15.535 -5.033 1.00 71.12 108 PRO A O 1
ATOM 835 N N . PRO A 1 109 ? 47.041 -14.118 -5.311 1.00 63.94 109 PRO A N 1
ATOM 836 C CA . PRO A 1 109 ? 47.490 -14.140 -3.925 1.00 63.94 109 PRO A CA 1
ATOM 837 C C . PRO A 1 109 ? 46.422 -13.569 -2.986 1.00 63.94 109 PRO A C 1
ATOM 839 O O . PRO A 1 109 ? 45.906 -12.470 -3.187 1.00 63.94 109 PRO A O 1
ATOM 842 N N . ARG A 1 110 ? 46.098 -14.339 -1.944 1.00 61.06 110 ARG A N 1
ATOM 843 C CA . ARG A 1 110 ? 45.196 -13.935 -0.862 1.00 61.06 110 ARG A CA 1
ATOM 844 C C . ARG A 1 110 ? 45.795 -12.767 -0.079 1.00 61.06 110 ARG A C 1
ATOM 846 O O . ARG A 1 110 ? 46.989 -12.756 0.216 1.00 61.06 110 ARG A O 1
ATOM 853 N N . PHE A 1 111 ? 44.937 -11.817 0.280 1.00 57.69 111 PHE A N 1
ATOM 854 C CA . PHE A 1 111 ? 45.265 -10.692 1.148 1.00 57.69 111 PHE A CA 1
ATOM 855 C C . PHE A 1 111 ? 45.766 -11.182 2.523 1.00 57.69 111 PHE A C 1
ATOM 857 O O . PHE A 1 111 ? 45.105 -12.014 3.153 1.00 57.69 111 PHE A O 1
ATOM 864 N N . PRO A 1 112 ? 46.900 -10.667 3.029 1.00 55.88 112 PRO A N 1
ATOM 865 C CA . PRO A 1 112 ? 47.350 -10.934 4.387 1.00 55.88 112 PRO A CA 1
ATOM 866 C C . PRO A 1 112 ? 46.489 -10.112 5.357 1.00 55.88 112 PRO A C 1
ATOM 868 O O . PRO A 1 112 ? 46.671 -8.906 5.496 1.00 55.88 112 PRO A O 1
ATOM 871 N N . GLY A 1 113 ? 45.511 -10.758 5.992 1.00 55.81 113 GLY A N 1
ATOM 872 C CA . GLY A 1 113 ? 44.627 -10.111 6.970 1.00 55.81 113 GLY A CA 1
ATOM 873 C C . GLY A 1 113 ? 43.413 -10.937 7.393 1.00 55.81 113 GLY A C 1
ATOM 874 O O . GLY A 1 113 ? 42.832 -10.672 8.439 1.00 55.81 113 GLY A O 1
ATOM 875 N N . GLU A 1 114 ? 43.053 -11.979 6.643 1.00 57.41 114 GLU A N 1
ATOM 876 C CA . GLU A 1 114 ? 41.908 -12.841 6.956 1.00 57.41 114 GLU A CA 1
ATOM 877 C C . GLU A 1 114 ? 42.314 -14.032 7.845 1.00 57.41 114 GLU A C 1
ATOM 879 O O . GLU A 1 114 ? 42.112 -15.204 7.529 1.00 57.41 114 GLU A O 1
ATOM 884 N N . THR A 1 115 ? 42.944 -13.748 8.986 1.00 57.47 115 THR A N 1
ATOM 885 C CA . THR A 1 115 ? 43.019 -14.733 10.070 1.00 57.47 115 THR A CA 1
ATOM 886 C C . THR A 1 115 ? 41.691 -14.734 10.802 1.00 57.47 115 THR A C 1
ATOM 888 O O . THR A 1 115 ? 41.397 -13.836 11.591 1.00 57.47 115 THR A O 1
ATOM 891 N N . GLY A 1 116 ? 40.900 -15.766 10.514 1.00 61.03 116 GLY A N 1
ATOM 892 C CA . GLY A 1 116 ? 39.723 -16.135 11.281 1.00 61.03 116 GLY A CA 1
ATOM 893 C C . GLY A 1 116 ? 40.017 -16.171 12.780 1.00 61.03 116 GLY A C 1
ATOM 894 O O . GLY A 1 116 ? 41.017 -16.727 13.233 1.00 61.03 116 GLY A O 1
ATOM 895 N N . GLY A 1 117 ? 39.113 -15.566 13.542 1.00 54.84 117 GLY A N 1
ATOM 896 C CA . GLY A 1 117 ? 39.215 -15.444 14.985 1.00 54.84 117 GLY A CA 1
ATOM 897 C C . GLY A 1 117 ? 37.835 -15.336 15.615 1.00 54.84 117 GLY A C 1
ATOM 898 O O . GLY A 1 117 ? 37.345 -14.246 15.862 1.00 54.84 117 GLY A O 1
ATOM 899 N N . MET A 1 118 ? 37.237 -16.499 15.871 1.00 54.41 118 MET A N 1
ATOM 900 C CA . MET A 1 118 ? 36.385 -16.779 17.031 1.00 54.41 118 MET A CA 1
ATOM 901 C C . MET A 1 118 ? 35.274 -15.766 17.365 1.00 54.41 118 MET A C 1
ATOM 903 O O . MET A 1 118 ? 35.353 -15.062 18.372 1.00 54.41 118 MET A O 1
ATOM 907 N N . LEU A 1 119 ? 34.154 -15.804 16.639 1.00 51.81 119 LEU A N 1
ATOM 908 C CA . LEU A 1 119 ? 32.875 -15.417 17.240 1.00 51.81 119 LEU A CA 1
ATOM 909 C C . LEU A 1 119 ? 32.207 -16.667 17.804 1.00 51.81 119 LEU A C 1
ATOM 911 O O . LEU A 1 119 ? 31.609 -17.475 17.102 1.00 51.81 119 LEU A O 1
ATOM 915 N N . ARG A 1 120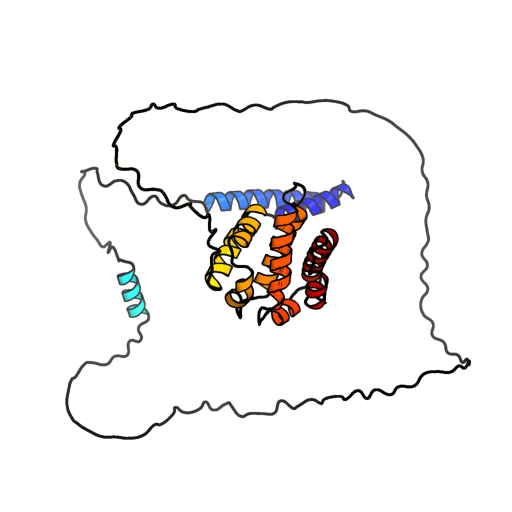 ? 32.446 -16.819 19.109 1.00 51.81 120 ARG A N 1
ATOM 916 C CA . ARG A 1 120 ? 31.915 -17.835 20.009 1.00 51.81 120 ARG A CA 1
ATOM 917 C C . ARG A 1 120 ? 30.405 -17.983 19.860 1.00 51.81 120 ARG A C 1
ATOM 919 O O . ARG A 1 120 ? 29.652 -17.023 20.003 1.00 51.81 120 ARG A O 1
ATOM 926 N N . GLU A 1 121 ? 30.008 -19.233 19.694 1.00 57.22 121 GLU A N 1
ATOM 927 C CA . GLU A 1 121 ? 28.688 -19.756 20.005 1.00 57.22 121 GLU A CA 1
ATOM 928 C C . GLU A 1 121 ? 28.280 -19.325 21.424 1.00 57.22 121 GLU A C 1
ATOM 930 O O . GLU A 1 121 ? 28.962 -19.636 22.404 1.00 57.22 121 GLU A O 1
ATOM 935 N N . VAL A 1 122 ? 27.160 -18.610 21.552 1.00 46.25 122 VAL A N 1
ATOM 936 C CA . VAL A 1 122 ? 26.532 -18.340 22.850 1.00 46.25 122 VAL A CA 1
ATOM 937 C C . VAL A 1 122 ? 25.192 -19.062 22.903 1.00 46.25 122 VAL A C 1
ATOM 939 O O . VAL A 1 122 ? 24.151 -18.548 22.520 1.00 46.25 122 VAL A O 1
ATOM 942 N N . SER A 1 123 ? 25.296 -20.299 23.382 1.00 48.88 123 SER A N 1
ATOM 943 C CA . SER A 1 123 ? 24.443 -20.937 24.387 1.00 48.88 123 SER A CA 1
ATOM 944 C C . SER A 1 123 ? 22.918 -20.817 24.239 1.00 48.88 123 SER A C 1
ATOM 946 O O . SER A 1 123 ? 22.272 -19.866 24.678 1.00 48.88 123 SER A O 1
ATOM 948 N N . THR A 1 124 ? 22.333 -21.910 23.755 1.00 48.16 124 THR A N 1
ATOM 949 C CA . THR A 1 124 ? 20.932 -22.292 23.937 1.00 48.16 124 THR A CA 1
ATOM 950 C C . THR A 1 124 ? 20.607 -22.491 25.425 1.00 48.16 124 THR A C 1
ATOM 952 O O . THR A 1 124 ? 21.016 -23.493 26.020 1.00 48.16 124 THR A O 1
ATOM 955 N N . ARG A 1 125 ? 19.820 -21.598 26.042 1.00 49.34 125 ARG A N 1
ATOM 956 C CA . ARG A 1 125 ? 19.130 -21.923 27.303 1.00 49.34 125 ARG A CA 1
ATOM 957 C C . ARG A 1 125 ? 17.808 -22.627 27.006 1.00 49.34 125 ARG A C 1
ATOM 959 O O . ARG A 1 125 ? 16.824 -22.018 26.605 1.00 49.34 125 ARG A O 1
ATOM 966 N N . LYS A 1 126 ? 17.844 -23.938 27.230 1.00 51.91 126 LYS A N 1
ATOM 967 C CA . LYS A 1 126 ? 16.724 -24.869 27.357 1.00 51.91 126 LYS A CA 1
ATOM 968 C C . LYS A 1 126 ? 15.855 -24.448 28.553 1.00 51.91 126 LYS A C 1
ATOM 970 O O . LYS A 1 126 ? 16.332 -24.470 29.684 1.00 51.91 126 LYS A O 1
ATOM 975 N N . LEU A 1 127 ? 14.609 -24.046 28.302 1.00 45.22 127 LEU A N 1
ATOM 976 C CA . LEU A 1 127 ? 13.591 -23.845 29.336 1.00 45.22 127 LEU A CA 1
ATOM 977 C C . LEU A 1 127 ? 12.810 -25.160 29.457 1.00 45.22 127 LEU A C 1
ATOM 979 O O . LEU A 1 127 ? 12.010 -25.494 28.584 1.00 45.22 127 LEU A O 1
ATOM 983 N N . GLU A 1 128 ? 13.103 -25.947 30.491 1.00 45.16 128 GLU A N 1
ATOM 984 C CA . GLU A 1 128 ? 12.274 -27.100 30.836 1.00 45.16 128 GLU A CA 1
ATOM 985 C C . GLU A 1 128 ? 10.982 -26.623 31.501 1.00 45.16 128 GLU A C 1
ATOM 987 O O . GLU A 1 128 ? 10.972 -25.853 32.460 1.00 45.16 128 GLU A O 1
ATOM 992 N N . ARG A 1 129 ? 9.888 -27.088 30.905 1.00 40.34 129 ARG A N 1
ATOM 993 C CA . ARG A 1 129 ? 8.514 -27.040 31.384 1.00 40.34 129 ARG A CA 1
ATOM 994 C C . ARG A 1 129 ? 8.401 -28.042 32.535 1.00 40.34 129 ARG A C 1
ATOM 996 O O . ARG A 1 129 ? 8.553 -29.237 32.294 1.00 40.34 129 ARG A O 1
ATOM 1003 N N . THR A 1 130 ? 8.079 -27.578 33.736 1.00 46.06 130 THR A N 1
ATOM 1004 C CA . THR A 1 130 ? 7.570 -28.451 34.801 1.00 46.06 130 THR A CA 1
ATOM 1005 C C . THR A 1 130 ? 6.172 -27.981 35.157 1.00 46.06 130 THR A C 1
ATOM 1007 O O . THR A 1 130 ? 5.968 -26.870 35.642 1.00 46.06 130 THR A O 1
ATOM 1010 N N . GLU A 1 131 ? 5.205 -28.826 34.823 1.00 51.88 131 GLU A N 1
ATOM 1011 C CA . GLU A 1 131 ? 3.810 -28.722 35.223 1.00 51.88 131 GLU A CA 1
ATOM 1012 C C . GLU A 1 131 ? 3.677 -28.987 36.732 1.00 51.88 131 GLU A C 1
ATOM 1014 O O . GLU A 1 131 ? 4.366 -29.850 37.275 1.00 51.88 131 GLU A O 1
ATOM 1019 N N . GLY A 1 132 ? 2.780 -28.263 37.408 1.00 37.12 132 GLY A N 1
ATOM 1020 C CA . GLY A 1 132 ? 2.449 -28.516 38.813 1.00 37.12 132 GLY A CA 1
ATOM 1021 C C . GLY A 1 132 ? 1.726 -27.356 39.499 1.00 37.12 132 GLY A C 1
ATOM 1022 O O . GLY A 1 132 ? 2.348 -26.502 40.118 1.00 37.12 132 GLY A O 1
ATOM 1023 N N . SER A 1 133 ? 0.399 -27.339 39.394 1.00 38.34 133 SER A N 1
ATOM 1024 C CA . SER A 1 133 ? -0.534 -26.586 40.258 1.00 38.34 133 SER A CA 1
ATOM 1025 C C . SER A 1 133 ? -0.936 -27.473 41.465 1.00 38.34 133 SER A C 1
ATOM 1027 O O . SER A 1 133 ? -0.663 -28.672 41.401 1.00 38.34 133 SER A O 1
ATOM 1029 N N . PRO A 1 134 ? -1.768 -27.049 42.444 1.00 58.88 134 PRO A N 1
ATOM 1030 C CA . PRO A 1 134 ? -1.782 -25.863 43.323 1.00 58.88 134 PRO A CA 1
ATOM 1031 C C . PRO A 1 134 ? -1.790 -26.246 44.835 1.00 58.88 134 PRO A C 1
ATOM 1033 O O . PRO A 1 134 ? -2.158 -27.366 45.171 1.00 58.88 134 PRO A O 1
ATOM 1036 N N . ALA A 1 135 ? -1.485 -25.313 45.758 1.00 39.16 135 ALA A N 1
ATOM 1037 C CA . ALA A 1 135 ? -2.140 -25.180 47.086 1.00 39.16 135 ALA A CA 1
ATOM 1038 C C . ALA A 1 135 ? -1.511 -24.075 47.972 1.00 39.16 135 ALA A C 1
ATOM 1040 O O . ALA A 1 135 ? -0.327 -24.095 48.280 1.00 39.16 135 ALA A O 1
ATOM 1041 N N . THR A 1 136 ? -2.365 -23.134 48.382 1.00 41.00 136 THR A N 1
ATOM 1042 C CA . THR A 1 136 ? -2.586 -22.604 49.745 1.00 41.00 136 THR A CA 1
ATOM 1043 C C . THR A 1 136 ? -1.441 -22.625 50.778 1.00 41.00 136 THR A C 1
ATOM 1045 O O . THR A 1 136 ? -1.094 -23.695 51.262 1.00 41.00 136 THR A O 1
ATOM 1048 N N . ALA A 1 137 ? -0.998 -21.444 51.251 1.00 42.97 137 ALA A N 1
ATOM 1049 C CA . ALA A 1 137 ? -0.963 -21.064 52.684 1.00 42.97 137 ALA A CA 1
ATOM 1050 C C . ALA A 1 137 ? -0.250 -19.713 52.947 1.00 42.97 137 ALA A C 1
ATOM 1052 O O . ALA A 1 137 ? 0.935 -19.539 52.692 1.00 42.97 137 ALA A O 1
ATOM 1053 N N . THR A 1 138 ? -1.031 -18.774 53.482 1.00 39.53 138 THR A N 1
ATOM 1054 C CA . THR A 1 138 ? -0.797 -17.874 54.630 1.00 39.53 138 THR A CA 1
ATOM 1055 C C . THR A 1 138 ? 0.604 -17.786 55.272 1.00 39.53 138 THR A C 1
ATOM 1057 O O . THR A 1 138 ? 1.130 -18.784 55.751 1.00 39.53 138 THR A O 1
ATOM 1060 N N . GLY A 1 139 ? 1.092 -16.549 55.469 1.00 36.41 139 GLY A N 1
ATOM 1061 C CA . GLY A 1 139 ? 2.097 -16.186 56.490 1.00 36.41 139 GLY A CA 1
ATOM 1062 C C . GLY A 1 139 ? 3.014 -15.029 56.066 1.00 36.41 139 GLY A C 1
ATOM 1063 O O . GLY A 1 139 ? 3.982 -15.240 55.354 1.00 36.41 139 GLY A O 1
ATOM 1064 N N . GLN A 1 140 ? 2.640 -13.770 56.325 1.00 41.62 140 GLN A N 1
ATOM 1065 C CA . GLN A 1 140 ? 3.308 -12.878 57.297 1.00 41.62 140 GLN A CA 1
ATOM 1066 C C . GLN A 1 140 ? 4.837 -13.043 57.424 1.00 41.62 140 GLN A C 1
ATOM 1068 O O . GLN A 1 140 ? 5.309 -14.008 58.009 1.00 41.62 140 GLN A O 1
ATOM 1073 N N . THR A 1 141 ? 5.606 -12.030 57.012 1.00 40.50 141 THR A N 1
ATOM 1074 C CA . THR A 1 141 ? 6.408 -11.188 57.926 1.00 40.50 141 THR A CA 1
ATOM 1075 C C . THR A 1 141 ? 7.018 -9.977 57.200 1.00 40.50 141 THR A C 1
ATOM 1077 O O . THR A 1 141 ? 7.196 -9.949 55.989 1.00 40.50 141 THR A O 1
ATOM 1080 N N . SER A 1 142 ? 7.219 -8.946 58.010 1.00 50.62 142 SER A N 1
ATOM 1081 C CA . SER A 1 142 ? 7.622 -7.548 57.822 1.00 50.62 142 SER A CA 1
ATOM 1082 C C . SER A 1 142 ? 8.989 -7.250 57.187 1.00 50.62 142 SER A C 1
ATOM 1084 O O . SER A 1 142 ? 9.957 -7.912 57.542 1.00 50.62 142 SER A O 1
ATOM 1086 N N . SER A 1 143 ? 9.072 -6.129 56.446 1.00 42.75 143 SER A N 1
ATOM 1087 C CA . SER A 1 143 ? 10.069 -5.025 56.581 1.00 42.75 143 SER A CA 1
ATOM 1088 C C . SER A 1 143 ? 9.927 -4.060 55.381 1.00 42.75 143 SER A C 1
ATOM 1090 O O . SER A 1 143 ? 10.116 -4.481 54.246 1.00 42.75 143 SER A O 1
ATOM 1092 N N . SER A 1 144 ? 9.342 -2.865 55.514 1.00 42.56 144 SER A N 1
ATOM 1093 C CA . SER A 1 144 ? 9.950 -1.578 55.924 1.00 42.56 144 SER A CA 1
ATOM 1094 C C . SER A 1 144 ? 10.975 -0.966 54.944 1.00 42.56 144 SER A C 1
ATOM 1096 O O . SER A 1 144 ? 12.168 -1.206 55.088 1.00 42.56 144 SER A O 1
ATOM 1098 N N . VAL A 1 145 ? 10.501 -0.128 54.014 1.00 51.09 145 VAL A N 1
ATOM 1099 C CA . VAL A 1 145 ? 11.119 1.121 53.487 1.00 51.09 145 VAL A CA 1
ATOM 1100 C C . VAL A 1 145 ? 10.040 1.748 52.588 1.00 51.09 145 VAL A C 1
ATOM 1102 O O . VAL A 1 145 ? 9.670 1.155 51.585 1.00 51.09 145 VAL A O 1
ATOM 1105 N N . ASP A 1 146 ? 9.241 2.719 53.024 1.00 39.12 146 ASP A N 1
ATOM 1106 C CA . ASP A 1 146 ? 9.524 4.141 53.271 1.00 39.12 146 ASP A CA 1
ATOM 1107 C C . ASP A 1 146 ? 10.148 4.868 52.068 1.00 39.12 146 ASP A C 1
ATOM 1109 O O . ASP A 1 146 ? 11.341 4.743 51.802 1.00 39.12 146 ASP A O 1
ATOM 1113 N N . THR A 1 147 ? 9.311 5.593 51.314 1.00 43.38 147 THR A N 1
ATOM 1114 C CA . THR A 1 147 ? 9.627 6.892 50.691 1.00 43.38 147 THR A CA 1
ATOM 1115 C C . THR A 1 147 ? 8.398 7.472 49.978 1.00 43.38 147 THR A C 1
ATOM 1117 O O . THR A 1 147 ? 7.894 6.915 49.009 1.00 43.38 147 THR A O 1
ATOM 1120 N N . GLY A 1 148 ? 7.974 8.658 50.424 1.00 39.59 148 GLY A N 1
ATOM 1121 C CA . GLY A 1 148 ? 7.641 9.745 49.496 1.00 39.59 148 GLY A CA 1
ATOM 1122 C C . GLY A 1 148 ? 6.187 9.915 49.063 1.00 39.59 148 GLY A C 1
ATOM 1123 O O . GLY A 1 148 ? 5.867 9.778 47.889 1.00 39.59 148 GLY A O 1
ATOM 1124 N N . SER A 1 149 ? 5.340 10.328 50.003 1.00 38.56 149 SER A N 1
ATOM 1125 C CA . SER A 1 149 ? 4.062 11.005 49.758 1.00 38.56 149 SER A CA 1
ATOM 1126 C C . SER A 1 149 ? 4.269 12.392 49.125 1.00 38.56 149 SER A C 1
ATOM 1128 O O . SER A 1 149 ? 5.018 13.202 49.669 1.00 38.56 149 SER A O 1
ATOM 1130 N N . LEU A 1 150 ? 3.559 12.693 48.032 1.00 42.75 150 LEU A N 1
ATOM 1131 C CA . LEU A 1 150 ? 3.215 14.061 47.626 1.00 42.75 150 LEU A CA 1
ATOM 1132 C C . LEU A 1 150 ? 1.744 14.098 47.187 1.00 42.75 150 LEU A C 1
ATOM 1134 O O . LEU A 1 150 ? 1.397 13.782 46.052 1.00 42.75 150 LEU A O 1
ATOM 1138 N N . GLN A 1 151 ? 0.880 14.493 48.124 1.00 40.84 151 GLN A N 1
ATOM 1139 C CA . GLN A 1 151 ? -0.422 15.093 47.840 1.00 40.84 151 GLN A CA 1
ATOM 1140 C C . GLN A 1 151 ? -0.212 16.562 47.462 1.00 40.84 151 GLN A C 1
ATOM 1142 O O . GLN A 1 151 ? 0.386 17.296 48.245 1.00 40.84 151 GLN A O 1
ATOM 1147 N N . VAL A 1 152 ? -0.784 17.020 46.345 1.00 42.12 152 VAL A N 1
ATOM 1148 C CA . VAL A 1 152 ? -1.132 18.439 46.172 1.00 42.12 152 VAL A CA 1
ATOM 1149 C C . VAL A 1 152 ? -2.527 18.559 45.555 1.00 42.12 152 VAL A C 1
ATOM 1151 O O . VAL A 1 152 ? -2.724 18.399 44.358 1.00 42.12 152 VAL A O 1
ATOM 1154 N N . VAL A 1 153 ? -3.479 18.770 46.464 1.00 41.81 153 VAL A N 1
ATOM 1155 C CA . VAL A 1 153 ? -4.559 19.769 46.475 1.00 41.81 153 VAL A CA 1
ATOM 1156 C C . VAL A 1 153 ? -5.314 20.055 45.168 1.00 41.81 153 VAL A C 1
ATOM 1158 O O . VAL A 1 153 ? -4.942 20.880 44.340 1.00 41.81 153 VAL A O 1
ATOM 1161 N N . GLU A 1 154 ? -6.489 19.437 45.123 1.00 40.72 154 GLU A N 1
ATOM 1162 C CA . GLU A 1 154 ? -7.734 19.889 44.511 1.00 40.72 154 GLU A CA 1
ATOM 1163 C C . GLU A 1 154 ? -8.058 21.353 44.870 1.00 40.72 154 GLU A C 1
ATOM 1165 O O . GLU A 1 154 ? -8.111 21.720 46.042 1.00 40.72 154 GLU A O 1
ATOM 1170 N N . SER A 1 155 ? -8.290 22.205 43.869 1.00 45.38 155 SER A N 1
ATOM 1171 C CA . SER A 1 155 ? -8.853 23.547 44.065 1.00 45.38 155 SER A CA 1
ATOM 1172 C C . SER A 1 155 ? -10.020 23.755 43.113 1.00 45.38 155 SER A C 1
ATOM 1174 O O . SER A 1 155 ? -9.860 23.992 41.918 1.00 45.38 155 SER A O 1
ATOM 1176 N N . SER A 1 156 ? -11.205 23.627 43.698 1.00 40.72 156 SER A N 1
ATOM 1177 C CA . SER A 1 156 ? -12.490 24.032 43.156 1.00 40.72 156 SER A CA 1
ATOM 1178 C C . SER A 1 156 ? -12.639 25.545 43.342 1.00 40.72 156 SER A C 1
ATOM 1180 O O . SER A 1 156 ? -12.511 26.038 44.462 1.00 40.72 156 SER A O 1
ATOM 1182 N N . ALA A 1 157 ? -12.923 26.284 42.273 1.00 46.38 157 ALA A N 1
ATOM 1183 C CA . ALA A 1 157 ? -13.419 27.652 42.364 1.00 46.38 157 ALA A CA 1
ATOM 1184 C C . ALA A 1 157 ? -14.474 27.879 41.279 1.00 46.38 157 ALA A C 1
ATOM 1186 O O . ALA A 1 157 ? -14.186 27.907 40.084 1.00 46.38 157 ALA A O 1
ATOM 1187 N N . ARG A 1 158 ? -15.716 28.005 41.750 1.00 42.91 158 ARG A N 1
ATOM 1188 C CA . ARG A 1 158 ? -16.834 28.642 41.059 1.00 42.91 158 ARG A CA 1
ATOM 1189 C C . ARG A 1 158 ? -16.519 30.124 40.857 1.00 42.91 158 ARG A C 1
ATOM 1191 O O . ARG A 1 158 ? -16.048 30.748 41.803 1.00 42.91 158 ARG A O 1
ATOM 1198 N N . SER A 1 159 ? -16.905 30.666 39.707 1.00 45.25 159 SER A N 1
ATOM 1199 C CA . SER A 1 159 ? -17.343 32.057 39.583 1.00 45.25 159 SER A CA 1
ATOM 1200 C C . SER A 1 159 ? -18.438 32.143 38.529 1.00 45.25 159 SER A C 1
ATOM 1202 O O . SER A 1 159 ? -18.332 31.555 37.452 1.00 45.25 159 SER A O 1
ATOM 1204 N N . ASP A 1 160 ? -19.491 32.844 38.922 1.00 38.25 160 ASP A N 1
ATOM 1205 C CA . ASP A 1 160 ? -20.715 33.128 38.199 1.00 38.25 160 ASP A CA 1
ATOM 1206 C C . ASP A 1 160 ? -20.547 34.228 37.125 1.00 38.25 160 ASP A C 1
ATOM 1208 O O . ASP A 1 160 ? -19.630 35.044 37.178 1.00 38.25 160 ASP A O 1
ATOM 1212 N N . ASP A 1 161 ? -21.549 34.263 36.243 1.00 31.98 161 ASP A N 1
ATOM 1213 C CA . ASP A 1 161 ? -22.280 35.453 35.776 1.00 31.98 161 ASP A CA 1
ATOM 1214 C C . ASP A 1 161 ? -21.845 36.258 34.521 1.00 31.98 161 ASP A C 1
ATOM 1216 O O . ASP A 1 161 ? -20.828 36.941 34.473 1.00 31.98 161 ASP A O 1
ATOM 1220 N N . ALA A 1 162 ? -22.791 36.229 33.567 1.00 38.97 162 ALA A N 1
ATOM 1221 C CA . ALA A 1 162 ? -23.381 37.325 32.784 1.00 38.97 162 ALA A CA 1
ATOM 1222 C C . ALA A 1 162 ? -22.753 37.934 31.505 1.00 38.97 162 ALA A C 1
ATOM 1224 O O . ALA A 1 162 ? -21.588 38.305 31.411 1.00 38.97 162 ALA A O 1
ATOM 1225 N N . THR A 1 163 ? -23.712 38.206 30.599 1.00 40.06 163 THR A N 1
ATOM 1226 C CA . THR A 1 163 ? -23.775 39.095 29.413 1.00 40.06 163 THR A CA 1
ATOM 1227 C C . THR A 1 163 ? -23.205 38.541 28.100 1.00 40.06 163 THR A C 1
ATOM 1229 O O . THR A 1 163 ? -22.029 38.228 27.994 1.00 40.06 163 THR A O 1
ATOM 1232 N N . ASP A 1 164 ? -24.039 38.168 27.121 1.00 32.00 164 ASP A N 1
ATOM 1233 C CA . ASP A 1 164 ? -24.926 38.987 26.262 1.00 32.00 164 ASP A CA 1
ATOM 1234 C C . ASP A 1 164 ? -24.149 39.896 25.297 1.00 32.00 164 ASP A C 1
ATOM 1236 O O . ASP A 1 164 ? -23.538 40.870 25.726 1.00 32.00 164 ASP A O 1
ATOM 1240 N N . ALA A 1 165 ? -24.168 39.539 24.007 1.00 40.34 165 ALA A N 1
ATOM 1241 C CA . ALA A 1 165 ? -24.385 40.434 22.863 1.00 40.34 165 ALA A CA 1
ATOM 1242 C C . ALA A 1 165 ? -23.973 39.755 21.541 1.00 40.34 165 ALA A C 1
ATOM 1244 O O . ALA A 1 165 ? -22.806 39.460 21.293 1.00 40.34 165 ALA A O 1
ATOM 1245 N N . SER A 1 166 ? -24.983 39.538 20.700 1.00 39.78 166 SER A N 1
ATOM 1246 C CA . SER A 1 166 ? -25.037 39.791 19.255 1.00 39.78 166 SER A CA 1
ATOM 1247 C C . SER A 1 166 ? -23.731 39.949 18.464 1.00 39.78 166 SER A C 1
ATOM 1249 O O . SER A 1 166 ? -22.949 40.860 18.710 1.00 39.78 166 SER A O 1
ATOM 1251 N N . ASN A 1 167 ? -23.618 39.184 17.371 1.00 46.75 167 ASN A N 1
ATOM 1252 C CA . ASN A 1 167 ? -23.538 39.767 16.025 1.00 46.75 167 ASN A CA 1
ATOM 1253 C C . ASN A 1 167 ? -23.933 38.733 14.959 1.00 46.75 167 ASN A C 1
ATOM 1255 O O . ASN A 1 167 ? -23.153 37.906 14.495 1.00 46.75 167 ASN A O 1
ATOM 1259 N N . GLU A 1 168 ? -25.205 38.830 14.602 1.00 36.56 168 GLU A N 1
ATOM 1260 C CA . GLU A 1 168 ? -25.800 38.504 13.316 1.00 36.56 168 GLU A CA 1
ATOM 1261 C C . GLU A 1 168 ? -25.259 39.471 12.247 1.00 36.56 168 GLU A C 1
ATOM 1263 O O . GLU A 1 168 ? -25.305 40.679 12.462 1.00 36.56 168 GLU A O 1
ATOM 1268 N N . ALA A 1 169 ? -24.747 38.956 11.123 1.00 40.94 169 ALA A N 1
ATOM 1269 C CA . ALA A 1 169 ? -24.915 39.534 9.781 1.00 40.94 169 ALA A CA 1
ATOM 1270 C C . ALA A 1 169 ? -24.025 38.831 8.736 1.00 40.94 169 ALA A C 1
ATOM 1272 O O . ALA A 1 169 ? -22.801 38.884 8.806 1.00 40.94 169 ALA A O 1
ATOM 1273 N N . THR A 1 170 ? -24.693 38.208 7.757 1.00 39.16 170 THR A N 1
ATOM 1274 C CA . THR A 1 170 ? -24.581 38.500 6.310 1.00 39.16 170 THR A CA 1
ATOM 1275 C C . THR A 1 170 ? -23.159 38.640 5.731 1.00 39.16 170 THR A C 1
ATOM 1277 O O . THR A 1 170 ? -22.396 39.516 6.107 1.00 39.16 170 THR A O 1
ATOM 1280 N N . ILE A 1 171 ? -22.773 37.865 4.712 1.00 44.44 171 ILE A N 1
ATOM 1281 C CA . ILE A 1 171 ? -22.982 38.246 3.303 1.00 44.44 171 ILE A CA 1
ATOM 1282 C C . ILE A 1 171 ? -22.851 37.013 2.392 1.00 44.44 171 ILE A C 1
ATOM 1284 O O . ILE A 1 171 ? -21.903 36.235 2.464 1.00 44.44 171 ILE A O 1
ATOM 1288 N N . ALA A 1 172 ? -23.842 36.892 1.511 1.00 40.59 172 ALA A N 1
ATOM 1289 C CA . ALA A 1 172 ? -23.914 36.003 0.365 1.00 40.59 172 ALA A CA 1
ATOM 1290 C C . ALA A 1 172 ? -23.039 36.477 -0.816 1.00 40.59 172 ALA A C 1
ATOM 1292 O O . ALA A 1 172 ? -22.674 37.648 -0.892 1.00 40.59 172 ALA A O 1
ATOM 1293 N N . SER A 1 173 ? -22.912 35.607 -1.828 1.00 36.56 173 SER A N 1
ATOM 1294 C CA . SER A 1 173 ? -22.360 35.837 -3.187 1.00 36.56 173 SER A CA 1
ATOM 1295 C C . SER A 1 173 ? -20.863 35.498 -3.296 1.00 36.56 173 SER A C 1
ATOM 1297 O O . SER A 1 173 ? -20.068 35.938 -2.484 1.00 36.56 173 SER A O 1
ATOM 1299 N N . LEU A 1 174 ? -20.381 34.706 -4.258 1.00 43.50 174 LEU A N 1
ATOM 1300 C CA . LEU A 1 174 ? -20.719 34.683 -5.681 1.00 43.50 174 LEU A CA 1
ATOM 1301 C C . LEU A 1 174 ? -20.548 33.272 -6.280 1.00 43.50 174 LEU A C 1
ATOM 1303 O O . LEU A 1 174 ? -19.438 32.765 -6.405 1.00 43.50 174 LEU A O 1
ATOM 1307 N N . ASN A 1 175 ? -21.660 32.695 -6.735 1.00 42.50 175 ASN A N 1
ATOM 1308 C CA . ASN A 1 175 ? -21.690 31.741 -7.840 1.00 42.50 175 ASN A CA 1
ATOM 1309 C C . ASN A 1 175 ? -21.736 32.551 -9.139 1.00 42.50 175 ASN A C 1
ATOM 1311 O O . ASN A 1 175 ? -22.760 33.169 -9.416 1.00 42.50 175 ASN A O 1
ATOM 1315 N N . ALA A 1 176 ? -20.668 32.549 -9.932 1.00 40.47 176 ALA A N 1
ATOM 1316 C CA . ALA A 1 176 ? -20.716 32.873 -11.358 1.00 40.47 176 ALA A CA 1
ATOM 1317 C C . ALA A 1 176 ? -19.353 32.585 -11.991 1.00 40.47 176 ALA A C 1
ATOM 1319 O O . ALA A 1 176 ? -18.390 33.270 -11.670 1.00 40.47 176 ALA A O 1
ATOM 1320 N N . LEU A 1 177 ? -19.294 31.587 -12.879 1.00 40.09 177 LEU A N 1
ATOM 1321 C CA . LEU A 1 177 ? -18.570 31.602 -14.162 1.00 40.09 177 LEU A CA 1
ATOM 1322 C C . LEU A 1 177 ? -18.674 30.207 -14.805 1.00 40.09 177 LEU A C 1
ATOM 1324 O O . LEU A 1 177 ? -17.745 29.411 -14.832 1.00 40.09 177 LEU A O 1
ATOM 1328 N N . SER A 1 178 ? -19.868 29.918 -15.320 1.00 37.25 178 SER A N 1
ATOM 1329 C CA . SER A 1 178 ? -20.077 28.988 -16.429 1.00 37.25 178 SER A CA 1
ATOM 1330 C C . SER A 1 178 ? -20.371 29.838 -17.659 1.00 37.25 178 SER A C 1
ATOM 1332 O O . SER A 1 178 ? -21.389 30.522 -17.656 1.00 37.25 178 SER A O 1
ATOM 1334 N N . SER A 1 179 ? -19.498 29.848 -18.668 1.00 38.34 179 SER A N 1
ATOM 1335 C CA . SER A 1 179 ? -19.811 30.210 -20.065 1.00 38.34 179 SER A CA 1
ATOM 1336 C C . SER A 1 179 ? -18.538 30.155 -20.924 1.00 38.34 179 SER A C 1
ATOM 1338 O O . SER A 1 179 ? -17.451 30.381 -20.407 1.00 38.34 179 SER A O 1
ATOM 1340 N N . LEU A 1 180 ? -18.719 29.941 -22.233 1.00 42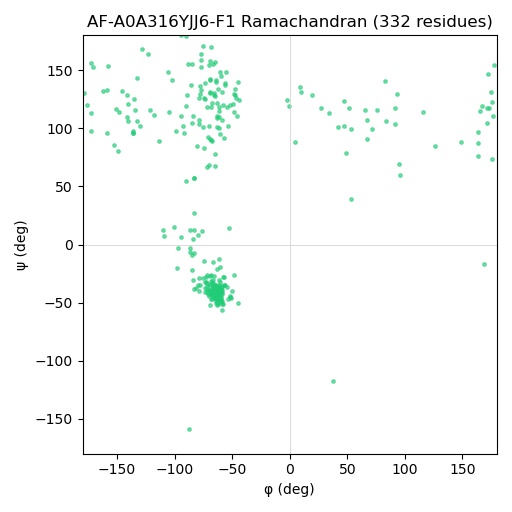.62 180 LEU A N 1
ATOM 1341 C CA . LEU A 1 180 ? -17.744 29.830 -23.336 1.00 42.62 180 LEU A CA 1
ATOM 1342 C C . LEU A 1 180 ? -16.966 28.502 -23.404 1.00 42.62 180 LEU A C 1
ATOM 1344 O O . LEU A 1 180 ? -16.142 28.207 -22.558 1.00 42.62 180 LEU A O 1
ATOM 1348 N N . GLY A 1 181 ? -17.101 27.665 -24.431 1.00 33.53 181 GLY A N 1
ATOM 1349 C CA . GLY A 1 181 ? -17.844 27.784 -25.680 1.00 33.53 181 GLY A CA 1
ATOM 1350 C C . GLY A 1 181 ? -17.548 26.565 -26.557 1.00 33.53 181 GLY A C 1
ATOM 1351 O O . GLY A 1 181 ? -16.397 26.187 -26.752 1.00 33.53 181 GLY A O 1
ATOM 1352 N N . THR A 1 182 ? -18.594 25.936 -27.083 1.00 41.66 182 THR A N 1
ATOM 1353 C CA . THR A 1 182 ? -18.509 24.858 -28.074 1.00 41.66 182 THR A CA 1
ATOM 1354 C C . THR A 1 182 ? -18.510 25.440 -29.488 1.00 41.66 182 THR A C 1
ATOM 1356 O O . THR A 1 182 ? -19.465 26.144 -29.832 1.00 41.66 182 THR A O 1
ATOM 1359 N N . PRO A 1 183 ? -17.563 25.080 -30.368 1.00 51.78 183 PRO A N 1
ATOM 1360 C CA . PRO A 1 183 ? -17.791 25.178 -31.799 1.00 51.78 183 PRO A CA 1
ATOM 1361 C C . PRO A 1 183 ? -18.284 23.846 -32.378 1.00 51.78 183 PRO A C 1
ATOM 1363 O O . PRO A 1 183 ? -17.572 22.856 -32.513 1.00 51.78 183 PRO A O 1
ATOM 1366 N N . LYS A 1 184 ? -19.553 23.904 -32.773 1.00 41.09 184 LYS A N 1
ATOM 1367 C CA . LYS A 1 184 ? -20.231 23.131 -33.814 1.00 41.09 184 LYS A CA 1
ATOM 1368 C C . LYS A 1 184 ? -19.368 23.041 -35.083 1.00 41.09 184 LYS A C 1
ATOM 1370 O O . LYS A 1 184 ? -19.072 24.072 -35.683 1.00 41.09 184 LYS A O 1
ATOM 1375 N N . ARG A 1 185 ? -19.061 21.833 -35.571 1.00 37.97 185 ARG A N 1
ATOM 1376 C CA . ARG A 1 185 ? -18.766 21.639 -37.000 1.00 37.97 185 ARG A CA 1
ATOM 1377 C C . ARG A 1 185 ? -19.343 20.331 -37.535 1.00 37.97 185 ARG A C 1
ATOM 1379 O O . ARG A 1 185 ? -19.208 19.259 -36.964 1.00 37.97 185 ARG A O 1
ATOM 1386 N N . SER A 1 186 ? -20.050 20.537 -38.631 1.00 44.41 186 SER A N 1
ATOM 1387 C CA . SER A 1 186 ? -20.881 19.676 -39.456 1.00 44.41 186 SER A CA 1
ATOM 1388 C C . SER A 1 186 ? -20.216 18.415 -40.010 1.00 44.41 186 SER A C 1
ATOM 1390 O O . SER A 1 186 ? -19.128 18.462 -40.577 1.00 44.41 186 SER A O 1
ATOM 1392 N N . SER A 1 187 ? -20.993 17.336 -39.930 1.00 43.31 187 SER A N 1
ATOM 1393 C CA . SER A 1 187 ? -21.269 16.326 -40.959 1.00 43.31 187 SER A CA 1
ATOM 1394 C C . SER A 1 187 ? -20.640 16.516 -42.350 1.00 43.31 187 SER A C 1
ATOM 1396 O O . SER A 1 187 ? -20.977 17.461 -43.066 1.00 43.31 187 SER A O 1
ATOM 1398 N N . ALA A 1 188 ? -19.902 15.498 -42.795 1.00 45.97 188 ALA A N 1
ATOM 1399 C CA . ALA A 1 188 ? -19.885 15.071 -44.190 1.00 45.97 188 ALA A CA 1
ATOM 1400 C C . ALA A 1 188 ? -19.842 13.537 -44.243 1.00 45.97 188 ALA A C 1
ATOM 1402 O O . ALA A 1 188 ? -18.966 12.892 -43.674 1.00 45.97 188 ALA A O 1
ATOM 1403 N N . SER A 1 189 ? -20.862 12.989 -44.896 1.00 45.66 189 SER A N 1
ATOM 1404 C CA . SER A 1 189 ? -21.082 11.581 -45.200 1.00 45.66 189 SER A CA 1
ATOM 1405 C C . SER A 1 189 ? -20.188 11.148 -46.363 1.00 45.66 189 SER A C 1
ATOM 1407 O O . SER A 1 189 ? -20.205 11.794 -47.409 1.00 45.66 189 SER A O 1
ATOM 1409 N N . ALA A 1 190 ? -19.512 10.010 -46.227 1.00 44.81 190 ALA A N 1
ATOM 1410 C CA . ALA A 1 190 ? -19.099 9.195 -47.363 1.00 44.81 190 ALA A CA 1
ATOM 1411 C C . ALA A 1 190 ? -19.287 7.720 -46.998 1.00 44.81 190 ALA A C 1
ATOM 1413 O O . ALA A 1 190 ? -18.568 7.153 -46.177 1.00 44.81 190 ALA A O 1
ATOM 1414 N N . ALA A 1 191 ? -20.323 7.138 -47.592 1.00 45.84 191 ALA A N 1
ATOM 1415 C CA . ALA A 1 191 ? -20.637 5.727 -47.548 1.0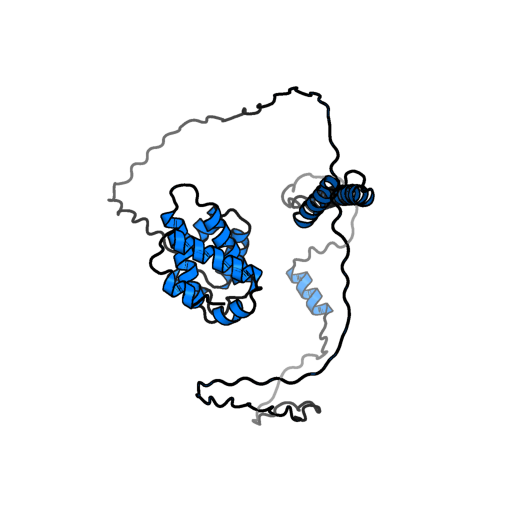0 45.84 191 ALA A CA 1
ATOM 1416 C C . ALA A 1 191 ? -19.599 4.932 -48.352 1.00 45.84 191 ALA A C 1
ATOM 1418 O O . ALA A 1 191 ? -19.352 5.230 -49.518 1.00 45.84 191 ALA A O 1
ATOM 1419 N N . ALA A 1 192 ? -19.056 3.878 -47.750 1.00 45.56 192 ALA A N 1
ATOM 1420 C CA . ALA A 1 192 ? -18.427 2.783 -48.472 1.00 45.56 192 ALA A CA 1
ATOM 1421 C C . ALA A 1 192 ? -18.970 1.477 -47.891 1.00 45.56 192 ALA A C 1
ATOM 1423 O O . ALA A 1 192 ? -18.677 1.099 -46.758 1.00 45.56 192 ALA A O 1
ATOM 1424 N N . ALA A 1 193 ? -19.835 0.839 -48.674 1.00 50.09 193 ALA A N 1
ATOM 1425 C CA . ALA A 1 193 ? -20.379 -0.476 -48.408 1.00 50.09 193 ALA A CA 1
ATOM 1426 C C . ALA A 1 193 ? -19.265 -1.522 -48.543 1.00 50.09 193 ALA A C 1
ATOM 1428 O O . ALA A 1 193 ? -18.708 -1.702 -49.624 1.00 50.09 193 ALA A O 1
ATOM 1429 N N . ALA A 1 194 ? -18.969 -2.230 -47.456 1.00 45.16 194 ALA A N 1
ATOM 1430 C CA . ALA A 1 194 ? -18.179 -3.451 -47.487 1.00 45.16 194 ALA A CA 1
ATOM 1431 C C . ALA A 1 194 ? -18.865 -4.509 -46.614 1.00 45.16 194 ALA A C 1
ATOM 1433 O O . ALA A 1 194 ? -19.058 -4.326 -45.416 1.00 45.16 194 ALA A O 1
ATOM 1434 N N . ALA A 1 195 ? -19.283 -5.567 -47.305 1.00 48.22 195 ALA A N 1
ATOM 1435 C CA . ALA A 1 195 ? -19.764 -6.871 -46.870 1.00 48.22 195 ALA A CA 1
ATOM 1436 C C . ALA A 1 195 ? -19.817 -7.168 -45.356 1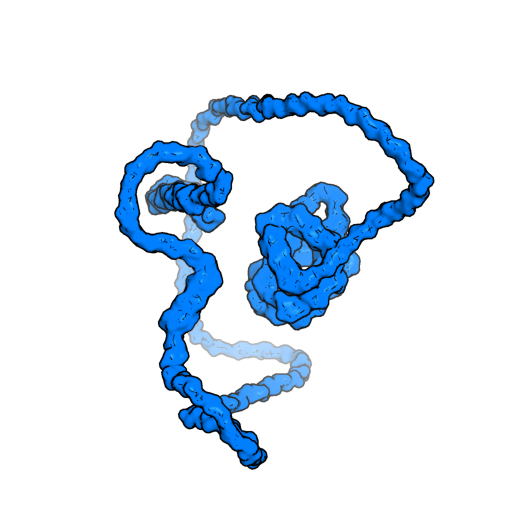.00 48.22 195 ALA A C 1
ATOM 1438 O O . ALA A 1 195 ? -18.808 -7.275 -44.660 1.00 48.22 195 ALA A O 1
ATOM 1439 N N . THR A 1 196 ? -21.039 -7.437 -44.905 1.00 49.12 196 THR A N 1
ATOM 1440 C CA . THR A 1 196 ? -21.420 -8.014 -43.617 1.00 49.12 196 THR A CA 1
ATOM 1441 C C . THR A 1 196 ? -20.810 -9.409 -43.431 1.00 49.12 196 THR A C 1
ATOM 1443 O O . THR A 1 196 ? -21.379 -10.409 -43.863 1.00 49.12 196 THR A O 1
ATOM 1446 N N . ALA A 1 197 ? -19.663 -9.489 -42.758 1.00 61.03 197 ALA A N 1
ATOM 1447 C CA . ALA A 1 197 ? -19.237 -10.707 -42.073 1.00 61.03 197 ALA A CA 1
ATOM 1448 C C . ALA A 1 197 ? -19.857 -10.721 -40.659 1.00 61.03 197 ALA A C 1
ATOM 1450 O O . ALA A 1 197 ? -19.874 -9.673 -40.003 1.00 61.03 197 ALA A O 1
ATOM 1451 N N . PRO A 1 198 ? -20.382 -11.858 -40.163 1.00 52.25 198 PRO A N 1
ATOM 1452 C CA . PRO A 1 198 ? -20.929 -11.944 -38.814 1.00 52.25 198 PRO A CA 1
ATOM 1453 C C . PRO A 1 198 ? -19.808 -11.684 -37.806 1.00 52.25 198 PRO A C 1
ATOM 1455 O O . PRO A 1 198 ? -18.869 -12.465 -37.663 1.00 52.25 198 PRO A O 1
ATOM 1458 N N . ARG A 1 199 ? -19.896 -10.534 -37.138 1.00 44.97 199 ARG A N 1
ATOM 1459 C CA . ARG A 1 199 ? -18.977 -10.113 -36.084 1.00 44.97 199 ARG A CA 1
ATOM 1460 C C . ARG A 1 199 ? -19.086 -11.141 -34.946 1.00 44.97 199 ARG A C 1
ATOM 1462 O O . ARG A 1 199 ? -20.186 -11.290 -34.407 1.00 44.97 199 ARG A O 1
ATOM 1469 N N . PRO A 1 200 ? -18.014 -11.871 -34.586 1.00 50.75 200 PRO A N 1
ATOM 1470 C CA . PRO A 1 200 ? -18.067 -12.759 -33.434 1.00 50.75 200 PRO A CA 1
ATOM 1471 C C . PRO A 1 200 ? -18.390 -11.926 -32.185 1.00 50.75 200 PRO A C 1
ATOM 1473 O O . PRO A 1 200 ? -17.973 -10.762 -32.113 1.00 50.75 200 PRO A O 1
ATOM 1476 N N . PRO A 1 201 ? -19.149 -12.475 -31.220 1.00 48.81 201 PRO A N 1
ATOM 1477 C CA . PRO A 1 201 ? -19.457 -11.771 -29.986 1.00 48.81 201 PRO A CA 1
ATOM 1478 C C . PRO A 1 201 ? -18.140 -11.339 -29.343 1.00 48.81 201 PRO A C 1
ATOM 1480 O O . PRO A 1 201 ? -17.287 -12.172 -29.035 1.00 48.81 201 PRO A O 1
ATOM 1483 N N . MET A 1 202 ? -17.960 -10.026 -29.186 1.00 38.53 202 MET A N 1
ATOM 1484 C CA . MET A 1 202 ? -16.865 -9.475 -28.401 1.00 38.53 202 MET A CA 1
ATOM 1485 C C . MET A 1 202 ? -17.141 -9.858 -26.953 1.00 38.53 202 MET A C 1
ATOM 1487 O O . MET A 1 202 ? -17.834 -9.160 -26.218 1.00 38.53 202 MET A O 1
ATOM 1491 N N . VAL A 1 203 ? -16.647 -11.028 -26.564 1.00 42.28 203 VAL A N 1
ATOM 1492 C CA . VAL A 1 203 ? -16.445 -11.366 -25.166 1.00 42.28 203 VAL A CA 1
ATOM 1493 C C . VAL A 1 203 ? -15.488 -10.294 -24.664 1.00 42.28 203 VAL A C 1
ATOM 1495 O O . VAL A 1 203 ? -14.321 -10.276 -25.057 1.00 42.28 203 VAL A O 1
ATOM 1498 N N . ASN A 1 204 ? -15.999 -9.359 -23.859 1.00 40.47 204 ASN A N 1
ATOM 1499 C CA . ASN A 1 204 ? -15.201 -8.432 -23.064 1.00 40.47 204 ASN A CA 1
ATOM 1500 C C . ASN A 1 204 ? -14.432 -9.255 -22.024 1.00 40.47 204 ASN A C 1
ATOM 1502 O O . ASN A 1 204 ? -14.704 -9.220 -20.828 1.00 40.47 204 ASN A O 1
ATOM 1506 N N . SER A 1 205 ? -13.489 -10.059 -22.505 1.00 46.25 205 SER A N 1
ATOM 1507 C CA . SER A 1 205 ? -12.437 -10.638 -21.705 1.00 46.25 205 SER A CA 1
ATOM 1508 C C . SER A 1 205 ? -11.560 -9.462 -21.330 1.00 46.25 205 SER A C 1
ATOM 1510 O O . SER A 1 205 ? -10.670 -9.077 -22.088 1.00 46.25 205 SER A O 1
ATOM 1512 N N . VAL A 1 206 ? -11.866 -8.848 -20.187 1.00 57.53 206 VAL A N 1
ATOM 1513 C CA . VAL A 1 206 ? -10.939 -7.969 -19.481 1.00 57.53 206 VAL A CA 1
ATOM 1514 C C . VAL A 1 206 ? -9.708 -8.830 -19.222 1.00 57.53 206 VAL A C 1
ATOM 1516 O O . VAL A 1 206 ? -9.673 -9.633 -18.292 1.00 57.53 206 VAL A O 1
ATOM 1519 N N . MET A 1 207 ? -8.755 -8.781 -20.151 1.00 69.19 207 MET A N 1
ATOM 1520 C CA . MET A 1 207 ? -7.505 -9.517 -20.071 1.00 69.19 207 MET A CA 1
ATOM 1521 C C . MET A 1 207 ? -6.788 -8.973 -18.846 1.00 69.19 207 MET A C 1
ATOM 1523 O O . MET A 1 207 ? -6.246 -7.868 -18.885 1.00 69.19 207 MET A O 1
ATOM 1527 N N . LYS A 1 208 ? -6.854 -9.718 -17.741 1.00 80.31 208 LYS A N 1
ATOM 1528 C CA . LYS A 1 208 ? -6.143 -9.366 -16.518 1.00 80.31 208 LYS A CA 1
ATOM 1529 C C . LYS A 1 208 ? -4.663 -9.272 -16.859 1.00 80.31 208 LYS A C 1
ATOM 1531 O O . LYS A 1 208 ? -4.069 -10.219 -17.380 1.00 80.31 208 LYS A O 1
ATOM 1536 N N . ARG A 1 209 ? -4.085 -8.097 -16.638 1.00 86.56 209 ARG A N 1
ATOM 1537 C CA . ARG A 1 209 ? -2.702 -7.811 -16.997 1.00 86.56 209 ARG A CA 1
ATOM 1538 C C . ARG A 1 209 ? -1.790 -8.543 -16.017 1.00 86.56 209 ARG A C 1
ATOM 1540 O O . ARG A 1 209 ? -1.890 -8.352 -14.807 1.00 86.56 209 ARG A O 1
ATOM 1547 N N . ARG A 1 210 ? -0.870 -9.351 -16.543 1.00 86.62 210 ARG A N 1
ATOM 1548 C CA . ARG A 1 210 ? 0.271 -9.873 -15.782 1.00 86.62 210 ARG A CA 1
ATOM 1549 C C . ARG A 1 210 ? 1.426 -8.895 -15.935 1.00 86.62 210 ARG A C 1
ATOM 1551 O O . ARG A 1 210 ? 1.850 -8.630 -17.057 1.00 86.62 210 ARG A O 1
ATOM 1558 N N . LEU A 1 211 ? 1.888 -8.330 -14.826 1.00 90.81 211 LEU A N 1
ATOM 1559 C CA . LEU A 1 211 ? 3.046 -7.439 -14.788 1.00 90.81 211 LEU A CA 1
ATOM 1560 C C . LEU A 1 211 ? 4.235 -8.170 -14.179 1.00 90.81 211 LEU A C 1
ATOM 1562 O O . LEU A 1 211 ? 4.067 -9.015 -13.304 1.00 90.81 211 LEU A O 1
ATOM 1566 N N . ASN A 1 212 ? 5.438 -7.823 -14.628 1.00 93.75 212 ASN A N 1
ATOM 1567 C CA . ASN A 1 212 ? 6.643 -8.180 -13.895 1.00 93.75 212 ASN A CA 1
ATOM 1568 C C . ASN A 1 212 ? 6.705 -7.371 -12.584 1.00 93.75 212 ASN A C 1
ATOM 1570 O O . ASN A 1 212 ? 6.117 -6.295 -12.488 1.00 93.75 212 ASN A O 1
ATOM 1574 N N . ALA A 1 213 ? 7.456 -7.852 -11.596 1.00 93.31 213 ALA A N 1
ATOM 1575 C CA . ALA A 1 213 ? 7.631 -7.217 -10.291 1.00 93.31 213 ALA A CA 1
ATOM 1576 C C . ALA A 1 213 ? 8.037 -5.737 -10.387 1.00 93.31 213 ALA A C 1
ATOM 1578 O O . ALA A 1 213 ? 7.467 -4.870 -9.725 1.00 93.31 213 ALA A O 1
ATOM 1579 N N . TYR A 1 214 ? 9.015 -5.447 -11.251 1.00 94.12 214 TYR A N 1
ATOM 1580 C CA . TYR A 1 214 ? 9.524 -4.094 -11.469 1.00 94.12 214 TYR A CA 1
ATOM 1581 C C . TYR A 1 214 ? 8.458 -3.176 -12.078 1.00 94.12 214 TYR A C 1
ATOM 1583 O O . TYR A 1 214 ? 8.278 -2.044 -11.626 1.00 94.12 214 TYR A O 1
ATOM 1591 N N . ASP A 1 215 ? 7.714 -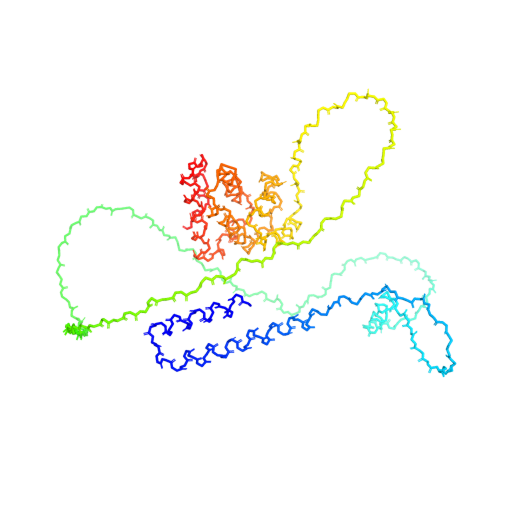3.683 -13.063 1.00 95.12 215 ASP A N 1
ATOM 1592 C CA . ASP A 1 215 ? 6.646 -2.927 -13.715 1.00 95.12 215 ASP A CA 1
ATOM 1593 C C . ASP A 1 215 ? 5.480 -2.683 -12.756 1.00 95.12 215 ASP A C 1
ATOM 1595 O O . ASP A 1 215 ? 4.928 -1.585 -12.738 1.00 95.12 215 ASP A O 1
ATOM 1599 N N . PHE A 1 216 ? 5.144 -3.673 -11.917 1.00 96.12 216 PHE A N 1
ATOM 1600 C CA . PHE A 1 216 ? 4.172 -3.506 -10.842 1.00 96.12 216 PHE A CA 1
ATOM 1601 C C . PHE A 1 216 ? 4.620 -2.403 -9.888 1.00 96.12 216 PHE A C 1
ATOM 1603 O O . PHE A 1 216 ? 3.852 -1.485 -9.638 1.00 96.12 216 PHE A O 1
ATOM 1610 N N . HIS A 1 217 ? 5.856 -2.452 -9.386 1.00 95.31 217 HIS A N 1
ATOM 1611 C CA . HIS A 1 217 ? 6.346 -1.472 -8.420 1.00 95.31 217 HIS A CA 1
ATOM 1612 C C . HIS A 1 217 ? 6.362 -0.050 -8.995 1.00 95.31 217 HIS A C 1
ATOM 1614 O O . HIS A 1 217 ? 5.948 0.903 -8.331 1.00 95.31 217 HIS A O 1
ATOM 1620 N N . ARG A 1 218 ? 6.792 0.099 -10.253 1.00 95.50 218 ARG A N 1
ATOM 1621 C CA . ARG A 1 218 ? 6.771 1.384 -10.954 1.00 95.50 218 ARG A CA 1
ATOM 1622 C C . ARG A 1 218 ? 5.343 1.905 -11.132 1.00 95.50 218 ARG A C 1
ATOM 1624 O O . ARG A 1 218 ? 5.075 3.043 -10.756 1.00 95.50 218 ARG A O 1
ATOM 1631 N N . ALA A 1 219 ? 4.443 1.083 -11.671 1.00 96.62 219 ALA A N 1
ATOM 1632 C CA . ALA A 1 219 ? 3.052 1.470 -11.888 1.00 96.62 219 ALA A CA 1
ATOM 1633 C C . ALA A 1 219 ? 2.338 1.767 -10.562 1.00 96.62 219 ALA A C 1
ATOM 1635 O O . ALA A 1 219 ? 1.619 2.755 -10.454 1.00 96.62 219 ALA A O 1
ATOM 1636 N N . TRP A 1 220 ? 2.597 0.964 -9.528 1.00 96.94 220 TRP A N 1
ATOM 1637 C CA . TRP A 1 220 ? 2.068 1.177 -8.188 1.00 96.94 220 TRP A CA 1
ATOM 1638 C C . TRP A 1 220 ? 2.503 2.528 -7.628 1.00 96.94 220 TRP A C 1
ATOM 1640 O O . TRP A 1 220 ? 1.669 3.268 -7.125 1.00 96.94 220 TRP A O 1
ATOM 1650 N N . ARG A 1 221 ? 3.779 2.907 -7.763 1.00 96.38 221 ARG A N 1
ATOM 1651 C CA . ARG A 1 221 ? 4.264 4.217 -7.304 1.00 96.38 221 ARG A CA 1
ATOM 1652 C C . ARG A 1 221 ? 3.525 5.375 -7.979 1.00 96.38 221 ARG A C 1
ATOM 1654 O O . ARG A 1 221 ? 3.160 6.326 -7.298 1.00 96.38 221 ARG A O 1
ATOM 1661 N N . GLU A 1 222 ? 3.292 5.283 -9.285 1.00 96.25 222 GLU A N 1
ATOM 1662 C CA . GLU A 1 222 ? 2.558 6.301 -10.050 1.00 96.25 222 GLU A CA 1
ATOM 1663 C C . GLU A 1 222 ? 1.084 6.379 -9.611 1.00 96.25 222 GLU A C 1
ATOM 1665 O O . GLU A 1 222 ? 0.567 7.469 -9.370 1.00 96.25 222 GLU A O 1
ATOM 1670 N N . VAL A 1 223 ? 0.428 5.229 -9.431 1.00 97.38 223 VAL A N 1
ATOM 1671 C CA . VAL A 1 223 ? -1.001 5.142 -9.088 1.00 97.38 223 VAL A CA 1
ATOM 1672 C C . VAL A 1 223 ? -1.283 5.432 -7.609 1.00 97.38 223 VAL A C 1
ATOM 1674 O O . VAL A 1 223 ? -2.295 6.045 -7.284 1.00 97.38 223 VAL A O 1
ATOM 1677 N N . SER A 1 224 ? -0.390 5.039 -6.702 1.00 96.25 224 SE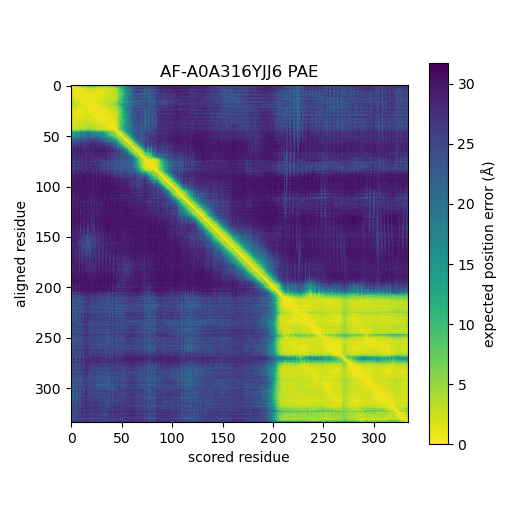R A N 1
ATOM 1678 C CA . SER A 1 224 ? -0.538 5.229 -5.249 1.00 96.25 224 SER A CA 1
ATOM 1679 C C . SER A 1 224 ? -0.576 6.701 -4.827 1.00 96.25 224 SER A C 1
ATOM 1681 O O . SER A 1 224 ? -1.097 7.022 -3.763 1.00 96.25 224 SER A O 1
ATOM 1683 N N . ALA A 1 225 ? -0.052 7.596 -5.669 1.00 94.44 225 ALA A N 1
ATOM 1684 C CA . ALA A 1 225 ? -0.123 9.042 -5.483 1.00 94.44 225 ALA A CA 1
ATOM 1685 C C . ALA A 1 225 ? -1.432 9.656 -6.022 1.00 94.44 225 ALA A C 1
ATOM 1687 O O . ALA A 1 225 ? -1.674 10.847 -5.825 1.00 94.44 225 ALA A O 1
ATOM 1688 N N . GLY A 1 226 ? -2.235 8.869 -6.742 1.00 94.38 226 GLY A N 1
ATOM 1689 C CA . GLY A 1 226 ? -3.478 9.280 -7.385 1.00 94.38 226 GLY A CA 1
ATOM 1690 C C . GLY A 1 226 ? -4.705 9.179 -6.480 1.00 94.38 226 GLY A C 1
ATOM 1691 O O . GLY A 1 226 ? -4.627 9.187 -5.250 1.00 94.38 226 GLY A O 1
ATOM 1692 N N . SER A 1 227 ? -5.879 9.108 -7.104 1.00 95.50 227 SER A N 1
ATOM 1693 C CA . SER A 1 227 ? -7.138 8.925 -6.389 1.00 95.50 227 SER A CA 1
ATOM 1694 C C . SER A 1 227 ? -7.323 7.468 -5.948 1.00 95.50 227 SER A C 1
ATOM 1696 O O . SER A 1 227 ? -6.780 6.536 -6.533 1.00 95.50 227 SER A O 1
ATOM 1698 N N . SER A 1 228 ? -8.166 7.242 -4.938 1.00 94.06 228 SER A N 1
ATOM 1699 C CA . SER A 1 228 ? -8.556 5.885 -4.517 1.00 94.06 228 SER A CA 1
ATOM 1700 C C . SER A 1 228 ? -9.191 5.073 -5.649 1.00 94.06 228 SER A C 1
ATOM 1702 O O . SER A 1 228 ? -9.098 3.849 -5.640 1.00 94.06 228 SER A O 1
ATOM 1704 N N . GLN A 1 229 ? -9.823 5.751 -6.613 1.00 94.06 229 GLN A N 1
ATOM 1705 C CA . GLN A 1 229 ? -10.401 5.107 -7.784 1.00 94.06 229 GLN A CA 1
ATOM 1706 C C . GLN A 1 229 ? -9.312 4.614 -8.736 1.00 94.06 229 GLN A C 1
ATOM 1708 O O . GLN A 1 229 ? -9.393 3.480 -9.187 1.00 94.06 229 GLN A O 1
ATOM 1713 N N . ASP A 1 230 ? -8.252 5.396 -8.953 1.00 95.81 230 ASP A N 1
ATOM 1714 C CA . ASP A 1 230 ? -7.119 4.974 -9.787 1.00 95.81 230 ASP A CA 1
ATOM 1715 C C . ASP A 1 230 ? -6.440 3.729 -9.200 1.00 95.81 230 ASP A C 1
ATOM 1717 O O . ASP A 1 230 ? -6.093 2.797 -9.927 1.00 95.81 230 ASP A O 1
ATOM 1721 N N . ILE A 1 231 ? -6.301 3.680 -7.869 1.00 96.38 231 ILE A N 1
ATOM 1722 C CA . ILE A 1 231 ? -5.765 2.514 -7.151 1.00 96.38 231 ILE A CA 1
ATOM 1723 C C . ILE A 1 231 ? -6.666 1.295 -7.361 1.00 96.38 231 ILE A C 1
ATOM 1725 O O . ILE A 1 231 ? -6.175 0.203 -7.656 1.00 96.38 231 ILE A O 1
ATOM 1729 N N . LEU A 1 232 ? -7.979 1.469 -7.224 1.00 95.50 232 LEU A N 1
ATOM 1730 C CA . LEU A 1 232 ? -8.937 0.389 -7.417 1.00 95.50 232 LEU A CA 1
ATOM 1731 C C . LEU A 1 232 ? -8.944 -0.114 -8.864 1.00 95.50 232 LEU A C 1
ATOM 1733 O O . LEU A 1 232 ? -8.911 -1.326 -9.080 1.00 95.50 232 LEU A O 1
ATOM 1737 N N . ASP A 1 233 ? -8.966 0.788 -9.840 1.00 95.31 233 ASP A N 1
ATOM 1738 C CA . ASP A 1 233 ? -8.963 0.463 -11.265 1.00 95.31 233 ASP A CA 1
ATOM 1739 C C . ASP A 1 233 ? -7.667 -0.268 -11.639 1.00 95.31 233 ASP A C 1
ATOM 1741 O O . ASP A 1 233 ? -7.699 -1.291 -12.331 1.00 95.31 233 ASP A O 1
ATOM 1745 N N . PHE A 1 234 ? -6.528 0.188 -11.103 1.00 96.88 234 PHE A N 1
ATOM 1746 C CA . PHE A 1 234 ? -5.250 -0.497 -11.248 1.00 96.88 234 PHE A CA 1
ATOM 1747 C C . PHE A 1 234 ? -5.316 -1.913 -10.681 1.00 96.88 234 PHE A C 1
ATOM 1749 O O . PHE A 1 234 ? -5.088 -2.856 -11.434 1.00 96.88 234 PHE A O 1
ATOM 1756 N N . LEU A 1 235 ? -5.686 -2.090 -9.409 1.00 96.38 235 LEU A N 1
ATOM 1757 C CA . LEU A 1 235 ? -5.757 -3.411 -8.771 1.00 96.38 235 LEU A CA 1
ATOM 1758 C C . LEU A 1 235 ? -6.764 -4.344 -9.461 1.00 96.38 235 LEU A C 1
ATOM 1760 O O . LEU A 1 235 ? -6.495 -5.534 -9.611 1.00 96.38 235 LEU A O 1
ATOM 1764 N N . SER A 1 236 ? -7.889 -3.810 -9.937 1.00 95.44 236 SER A N 1
ATOM 1765 C CA . SER A 1 236 ? -8.918 -4.571 -10.657 1.00 95.44 236 SER A CA 1
ATOM 1766 C C . SER A 1 236 ? -8.452 -5.026 -12.041 1.00 95.44 236 SER A C 1
ATOM 1768 O O . SER A 1 236 ? -8.914 -6.050 -12.547 1.00 95.44 236 SER A O 1
ATOM 1770 N N . SER A 1 237 ? -7.517 -4.295 -12.656 1.00 95.56 237 SER A N 1
ATOM 1771 C CA . SER A 1 237 ? -6.908 -4.677 -13.933 1.00 95.56 237 SER A CA 1
ATOM 1772 C C . SER A 1 237 ? -5.903 -5.832 -13.812 1.00 95.56 237 SER A C 1
ATOM 1774 O O . SER A 1 237 ? -5.527 -6.424 -14.829 1.00 95.56 237 SER A O 1
ATOM 1776 N N . LEU A 1 238 ? -5.467 -6.167 -12.592 1.00 95.88 238 LEU A N 1
ATOM 1777 C CA . LEU A 1 238 ? -4.450 -7.183 -12.329 1.00 95.88 238 LEU A CA 1
ATOM 1778 C C . LEU A 1 238 ? -5.027 -8.589 -12.174 1.00 95.88 238 LEU A C 1
ATOM 1780 O O . LEU A 1 238 ? -6.164 -8.809 -11.752 1.00 95.88 238 LEU A O 1
ATOM 1784 N N . ASP A 1 239 ? -4.174 -9.573 -12.446 1.00 95.56 239 ASP A N 1
ATOM 1785 C CA . ASP A 1 239 ? -4.399 -10.953 -12.022 1.00 95.56 239 ASP A CA 1
ATOM 1786 C C . ASP A 1 239 ? -3.988 -11.122 -10.550 1.00 95.56 239 ASP A C 1
ATOM 1788 O O . ASP A 1 239 ? -2.859 -11.505 -10.251 1.00 95.56 239 ASP A O 1
ATOM 1792 N N . LEU A 1 240 ? -4.898 -10.795 -9.623 1.00 95.44 240 LEU A N 1
ATOM 1793 C CA . LEU A 1 240 ? -4.625 -10.815 -8.176 1.00 95.44 240 LEU A CA 1
ATOM 1794 C C . LEU A 1 240 ? -4.156 -12.186 -7.655 1.00 95.44 240 LEU A C 1
ATOM 1796 O O . LEU A 1 240 ? -3.393 -12.240 -6.697 1.00 95.44 240 LEU A O 1
ATOM 1800 N N . GLU A 1 241 ? -4.550 -13.293 -8.290 1.00 95.12 241 GLU A N 1
ATOM 1801 C CA . GLU A 1 241 ? -4.078 -14.636 -7.908 1.00 95.12 241 GLU A CA 1
ATOM 1802 C C . GLU A 1 241 ? -2.615 -14.876 -8.304 1.00 95.12 241 GLU A C 1
ATOM 1804 O O . GLU A 1 241 ? -1.909 -15.643 -7.652 1.00 95.12 241 GLU A O 1
ATOM 1809 N N . ALA A 1 242 ? -2.138 -14.209 -9.359 1.00 95.19 242 ALA A N 1
ATOM 1810 C CA . ALA A 1 242 ? -0.740 -14.253 -9.776 1.00 95.19 242 ALA A CA 1
ATOM 1811 C C . ALA A 1 242 ? 0.137 -13.266 -8.985 1.00 95.19 242 ALA A C 1
ATOM 1813 O O . ALA A 1 242 ? 1.362 -13.312 -9.107 1.00 95.19 242 ALA A O 1
ATOM 1814 N N . LEU A 1 243 ? -0.464 -12.401 -8.153 1.00 95.12 243 LEU A N 1
ATOM 1815 C CA . LEU A 1 243 ? 0.244 -11.368 -7.397 1.00 95.12 243 LEU A CA 1
ATOM 1816 C C . LEU A 1 243 ? 1.432 -11.923 -6.586 1.00 95.12 243 LEU A C 1
ATOM 1818 O O . LEU A 1 243 ? 2.515 -11.346 -6.698 1.00 95.12 243 LEU A O 1
ATOM 1822 N N . PRO A 1 244 ? 1.317 -13.057 -5.860 1.00 96.06 244 PRO A N 1
ATOM 1823 C CA . PRO A 1 244 ? 2.441 -13.605 -5.102 1.00 96.06 244 PRO A CA 1
ATOM 1824 C C . PRO A 1 244 ? 3.637 -13.984 -5.974 1.00 96.06 244 PRO A C 1
ATOM 1826 O O . PRO A 1 244 ? 4.775 -13.789 -5.566 1.00 96.06 244 PRO A O 1
ATOM 1829 N N . GLN A 1 245 ? 3.393 -14.464 -7.198 1.00 94.62 245 GLN A N 1
ATOM 1830 C CA . GLN A 1 245 ? 4.456 -14.786 -8.154 1.00 94.62 245 GLN A CA 1
ATOM 1831 C C . GLN A 1 245 ? 5.089 -13.519 -8.730 1.00 94.62 245 GLN A C 1
ATOM 1833 O O . GLN A 1 245 ? 6.297 -13.477 -8.942 1.00 94.62 245 GLN A O 1
ATOM 1838 N N . THR A 1 246 ? 4.281 -12.481 -8.975 1.00 93.19 246 THR A N 1
ATOM 1839 C CA . THR A 1 246 ? 4.785 -11.202 -9.490 1.00 93.19 246 THR A CA 1
ATOM 1840 C C . THR A 1 246 ? 5.568 -10.421 -8.444 1.00 93.19 246 THR A C 1
ATOM 1842 O O . THR A 1 246 ? 6.573 -9.820 -8.787 1.00 93.19 246 THR A O 1
ATOM 1845 N N . LEU A 1 247 ? 5.145 -10.431 -7.178 1.00 94.12 247 LEU A N 1
ATOM 1846 C CA . LEU A 1 247 ? 5.828 -9.720 -6.100 1.00 94.12 247 LEU A CA 1
ATOM 1847 C C . LEU A 1 247 ? 6.988 -10.537 -5.536 1.00 94.12 247 LEU A C 1
ATOM 1849 O O . LEU A 1 247 ? 8.025 -9.953 -5.247 1.00 94.12 247 LEU A O 1
ATOM 1853 N N . GLY A 1 248 ? 6.835 -11.861 -5.421 1.00 86.75 248 GLY A N 1
ATOM 1854 C CA . GLY A 1 248 ? 7.877 -12.826 -5.062 1.00 86.75 248 GLY A CA 1
ATOM 1855 C C . GLY A 1 248 ? 8.866 -12.315 -4.012 1.00 86.75 248 GLY A C 1
ATOM 1856 O O . GLY A 1 248 ? 8.500 -11.972 -2.885 1.00 86.75 248 GLY A O 1
ATOM 1857 N N . SER A 1 249 ? 10.134 -12.216 -4.419 1.00 87.12 249 SER A N 1
ATOM 1858 C CA . SER A 1 249 ? 11.256 -11.725 -3.610 1.00 87.12 249 SER A CA 1
ATOM 1859 C C . SER A 1 249 ? 11.420 -10.196 -3.586 1.00 87.12 249 SER A C 1
ATOM 1861 O O . SER A 1 249 ? 12.395 -9.686 -3.033 1.00 87.12 249 SER A O 1
ATOM 1863 N N . LEU A 1 250 ? 10.516 -9.442 -4.201 1.00 91.88 250 LEU A N 1
ATOM 1864 C CA . LEU A 1 250 ? 10.553 -7.980 -4.301 1.00 91.88 250 LEU A CA 1
ATOM 1865 C C . LEU A 1 250 ? 9.483 -7.295 -3.446 1.00 91.88 250 LEU A C 1
ATOM 1867 O O . LEU A 1 250 ? 9.344 -6.076 -3.503 1.00 91.88 250 LEU A O 1
ATOM 1871 N N . LEU A 1 251 ? 8.754 -8.049 -2.616 1.00 96.38 251 LEU A N 1
ATOM 1872 C CA . LEU A 1 251 ? 7.906 -7.452 -1.591 1.00 96.38 251 LEU A CA 1
ATOM 1873 C C . LEU A 1 251 ? 8.778 -6.838 -0.484 1.00 96.38 251 LEU A C 1
ATOM 1875 O O . LEU A 1 251 ? 9.198 -7.515 0.454 1.00 96.38 251 LEU A O 1
ATOM 1879 N N . GLU A 1 252 ? 9.081 -5.555 -0.638 1.00 96.25 252 GLU A N 1
ATOM 1880 C CA . GLU A 1 252 ? 9.800 -4.745 0.344 1.00 96.25 252 GLU A CA 1
ATOM 1881 C C . GLU A 1 252 ? 8.844 -4.164 1.405 1.00 96.25 252 GLU A C 1
ATOM 1883 O O . GLU A 1 252 ? 7.653 -3.996 1.118 1.00 96.25 252 GLU A O 1
ATOM 1888 N N . PRO A 1 253 ? 9.340 -3.830 2.617 1.00 96.81 253 PRO A N 1
ATOM 1889 C CA . PRO A 1 253 ? 8.522 -3.220 3.669 1.00 96.81 253 PRO A CA 1
ATOM 1890 C C . PRO A 1 253 ? 7.798 -1.955 3.192 1.00 96.81 253 PRO A C 1
ATOM 1892 O O . PRO A 1 253 ? 6.584 -1.855 3.343 1.00 96.81 253 PRO A O 1
ATOM 1895 N N . ASP A 1 254 ? 8.507 -1.046 2.519 1.00 97.06 254 ASP A N 1
ATOM 1896 C CA . ASP A 1 254 ? 7.948 0.224 2.032 1.00 97.06 254 ASP A CA 1
ATOM 1897 C C . ASP A 1 254 ? 6.811 0.014 1.022 1.00 97.06 254 ASP A C 1
ATOM 1899 O O . ASP A 1 254 ? 5.802 0.726 1.032 1.00 97.06 254 ASP A O 1
ATOM 1903 N N . LEU A 1 255 ? 6.942 -1.001 0.161 1.00 97.12 255 LEU A N 1
ATOM 1904 C CA . LEU A 1 255 ? 5.896 -1.367 -0.788 1.00 97.12 255 LEU A CA 1
ATOM 1905 C C . LEU A 1 255 ? 4.667 -1.925 -0.064 1.00 97.12 255 LEU A C 1
ATOM 1907 O O . LEU A 1 255 ? 3.543 -1.564 -0.412 1.00 97.12 255 LEU A O 1
ATOM 1911 N N . LEU A 1 256 ? 4.865 -2.768 0.954 1.00 97.50 256 LEU A N 1
ATOM 1912 C CA . LEU A 1 256 ? 3.774 -3.296 1.774 1.00 97.50 256 LEU A CA 1
ATOM 1913 C C . LEU A 1 256 ? 3.027 -2.169 2.505 1.00 97.50 256 LEU A C 1
ATOM 1915 O O . LEU A 1 256 ? 1.798 -2.142 2.478 1.00 97.50 256 LEU A O 1
ATOM 1919 N N . VAL A 1 257 ? 3.750 -1.210 3.089 1.00 97.94 257 VAL A N 1
ATOM 1920 C CA . VAL A 1 257 ? 3.170 -0.020 3.738 1.00 97.94 257 VAL A CA 1
ATOM 1921 C C . VAL A 1 257 ? 2.347 0.797 2.745 1.00 97.94 257 VAL A C 1
ATOM 1923 O O . VAL A 1 257 ? 1.191 1.129 3.011 1.00 97.94 257 VAL A O 1
ATOM 1926 N N . SER A 1 258 ? 2.913 1.082 1.570 1.00 97.69 258 SER A N 1
ATOM 1927 C CA . SER A 1 258 ? 2.224 1.827 0.515 1.00 97.69 258 SER A CA 1
ATOM 1928 C C . SER A 1 258 ? 0.953 1.107 0.044 1.00 97.69 258 SER A C 1
ATOM 1930 O O . SER A 1 258 ? -0.093 1.741 -0.111 1.00 97.69 258 SER A O 1
ATOM 1932 N N . LEU A 1 259 ? 1.008 -0.222 -0.112 1.00 97.62 259 LEU A N 1
ATOM 1933 C CA . LEU A 1 259 ? -0.152 -1.059 -0.427 1.00 97.62 259 LEU A CA 1
ATOM 1934 C C . LEU A 1 259 ? -1.240 -0.949 0.641 1.00 97.62 259 LEU A C 1
ATOM 1936 O O . LEU A 1 259 ? -2.390 -0.674 0.302 1.00 97.62 259 LEU A O 1
ATOM 1940 N N . LEU A 1 260 ? -0.892 -1.096 1.920 1.00 97.88 260 LEU A N 1
ATOM 1941 C CA . LEU A 1 260 ? -1.843 -0.966 3.027 1.00 97.88 260 LEU A CA 1
ATOM 1942 C C . LEU A 1 260 ? -2.503 0.421 3.064 1.00 97.88 260 LEU A C 1
ATOM 1944 O O . LEU A 1 260 ? -3.723 0.522 3.223 1.00 97.88 260 LEU A O 1
ATOM 1948 N N . ALA A 1 261 ? -1.739 1.491 2.842 1.00 97.44 261 ALA A N 1
ATOM 1949 C CA . ALA A 1 261 ? -2.280 2.848 2.761 1.00 97.44 261 ALA A CA 1
ATOM 1950 C C . ALA A 1 261 ? -3.272 3.009 1.590 1.00 97.44 261 ALA A C 1
ATOM 1952 O O . ALA A 1 261 ? -4.355 3.588 1.750 1.00 97.44 261 ALA A O 1
ATOM 1953 N N . GLY A 1 262 ? -2.951 2.436 0.425 1.00 97.00 262 GLY A N 1
ATOM 1954 C CA . GLY A 1 262 ? -3.837 2.424 -0.741 1.00 97.00 262 GLY A CA 1
ATOM 1955 C C . GLY A 1 262 ? -5.139 1.657 -0.488 1.00 97.00 262 GLY A C 1
ATOM 1956 O O . GLY A 1 262 ? -6.227 2.171 -0.750 1.00 97.00 262 GLY A O 1
ATOM 1957 N N . LEU A 1 263 ? -5.053 0.462 0.103 1.00 96.81 263 LEU A N 1
ATOM 1958 C CA . LEU A 1 263 ? -6.221 -0.355 0.462 1.00 96.81 263 LEU A CA 1
ATOM 1959 C C . LEU A 1 263 ? -7.114 0.324 1.513 1.00 96.81 263 LEU A C 1
ATOM 1961 O O . LEU A 1 263 ? -8.344 0.254 1.431 1.00 96.81 263 LEU A O 1
ATOM 1965 N N . THR A 1 264 ? -6.514 1.030 2.471 1.00 96.31 264 THR A N 1
ATOM 1966 C CA . THR A 1 264 ? -7.248 1.831 3.466 1.00 96.31 264 THR A CA 1
ATOM 1967 C C . THR A 1 264 ? -8.003 2.980 2.802 1.00 96.31 264 THR A C 1
ATOM 1969 O O . THR A 1 264 ? -9.169 3.231 3.112 1.00 96.31 264 THR A O 1
ATOM 1972 N N . SER A 1 265 ? -7.380 3.639 1.823 1.00 95.44 265 SER A N 1
ATOM 1973 C CA . SER A 1 265 ? -8.010 4.722 1.059 1.00 95.44 265 SER A CA 1
ATOM 1974 C C . SER A 1 265 ? -9.218 4.239 0.249 1.00 95.44 265 SER A C 1
ATOM 1976 O O . SER A 1 265 ? -10.204 4.964 0.121 1.00 95.44 265 SER A O 1
ATOM 1978 N N . ILE A 1 266 ? -9.170 3.005 -0.266 1.00 94.44 266 ILE A N 1
ATOM 1979 C CA . ILE A 1 266 ? -10.308 2.360 -0.942 1.00 94.44 266 ILE A CA 1
ATOM 1980 C C . ILE A 1 266 ? -11.419 2.022 0.062 1.00 94.44 266 ILE A C 1
ATOM 1982 O O . ILE A 1 266 ? -12.594 2.256 -0.218 1.00 94.44 266 ILE A O 1
ATOM 1986 N N . SER A 1 267 ? -11.051 1.501 1.235 1.00 92.12 267 SER A N 1
ATOM 1987 C CA . SER A 1 267 ? -12.005 1.029 2.252 1.00 92.12 267 SER A CA 1
ATOM 1988 C C . SER A 1 267 ? -12.752 2.171 2.953 1.00 92.12 267 SER A C 1
ATOM 1990 O O . SER A 1 267 ? -13.911 2.023 3.321 1.00 92.12 267 SER A O 1
ATOM 1992 N N . THR A 1 268 ? -12.117 3.331 3.136 1.00 89.44 268 THR A N 1
ATOM 1993 C CA . THR A 1 268 ? -12.720 4.478 3.847 1.00 89.44 268 THR A CA 1
ATOM 1994 C C . THR A 1 268 ? -13.707 5.283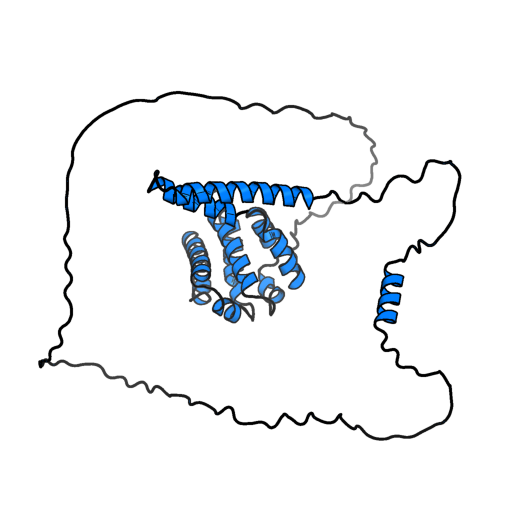 2.997 1.00 89.44 268 THR A C 1
ATOM 1996 O O . THR A 1 268 ? -14.653 5.849 3.536 1.00 89.44 268 THR A O 1
ATOM 1999 N N . LYS A 1 269 ? -13.539 5.317 1.670 1.00 82.81 269 LYS A N 1
ATOM 2000 C CA . LYS A 1 269 ? -14.404 6.074 0.736 1.00 82.81 269 LYS A CA 1
ATOM 2001 C C . LYS A 1 269 ? -15.641 5.301 0.262 1.00 82.81 269 LYS A C 1
ATOM 2003 O O . LYS A 1 269 ? -16.318 5.700 -0.682 1.00 82.81 269 LYS A O 1
ATOM 2008 N N . GLN A 1 270 ? -15.937 4.185 0.913 1.00 67.56 270 GLN A N 1
ATOM 2009 C CA . GLN A 1 270 ? -16.921 3.192 0.505 1.00 67.56 270 GLN A CA 1
ATOM 2010 C C . GLN A 1 270 ? -18.356 3.568 0.938 1.00 67.56 270 GLN A C 1
ATOM 2012 O O . GLN A 1 270 ? -18.995 2.815 1.663 1.00 67.56 270 GLN A O 1
ATOM 2017 N N . GLN A 1 271 ? -18.861 4.744 0.538 1.00 63.88 271 GLN A N 1
ATOM 2018 C CA . GLN A 1 271 ? -20.237 5.173 0.860 1.00 63.88 271 GLN A CA 1
ATOM 2019 C C . GLN A 1 271 ? -21.268 4.942 -0.256 1.00 63.88 271 GLN A C 1
ATOM 2021 O O . GLN A 1 271 ? -22.455 4.857 0.046 1.00 63.88 271 GLN A O 1
ATOM 2026 N N . ASP A 1 272 ? -20.851 4.776 -1.513 1.00 61.12 272 ASP A N 1
ATOM 2027 C CA . ASP A 1 272 ? -21.769 4.523 -2.631 1.00 61.12 272 ASP A CA 1
ATOM 2028 C C . ASP A 1 272 ? -21.765 3.040 -3.025 1.00 61.12 272 ASP A C 1
ATOM 2030 O O . ASP A 1 272 ? -20.712 2.406 -3.028 1.00 61.12 272 ASP A O 1
ATOM 2034 N N . GLY A 1 273 ? -22.938 2.491 -3.371 1.00 70.50 273 GLY A N 1
ATOM 2035 C CA . GLY A 1 273 ? -23.287 1.061 -3.532 1.00 70.50 273 GLY A CA 1
ATOM 2036 C C . GLY A 1 273 ? -22.432 0.143 -4.436 1.00 70.50 273 GLY A C 1
ATOM 2037 O O . GLY A 1 273 ? -22.852 -0.974 -4.728 1.00 70.50 273 GLY A O 1
ATOM 2038 N N . SER A 1 274 ? -21.225 0.548 -4.839 1.00 77.38 274 SER A N 1
ATOM 2039 C CA . SER A 1 274 ? -20.138 -0.295 -5.377 1.00 77.38 274 SER A CA 1
ATOM 2040 C C . SER A 1 274 ? -19.394 -1.103 -4.286 1.00 77.38 274 SER A C 1
ATOM 2042 O O . SER A 1 274 ? -18.347 -1.715 -4.518 1.00 77.38 274 SER A O 1
ATOM 2044 N N . GLU A 1 275 ? -19.947 -1.142 -3.071 1.00 81.06 275 GLU A N 1
ATOM 2045 C CA . GLU A 1 275 ? -19.347 -1.725 -1.868 1.00 81.06 275 GLU A CA 1
ATOM 2046 C C . GLU A 1 275 ? -18.822 -3.160 -2.073 1.00 81.06 275 GLU A C 1
ATOM 2048 O O . GLU A 1 275 ? -17.734 -3.510 -1.606 1.00 81.06 275 GLU A O 1
ATOM 2053 N N . VAL A 1 276 ? -19.554 -3.988 -2.821 1.00 84.50 276 VAL A N 1
ATOM 2054 C CA . VAL A 1 276 ? -19.220 -5.408 -3.009 1.00 84.50 276 VAL A CA 1
ATOM 2055 C C . VAL A 1 276 ? -17.930 -5.594 -3.811 1.00 84.50 276 VAL A C 1
ATOM 2057 O O . VAL A 1 276 ? -17.118 -6.456 -3.472 1.00 84.50 276 VAL A O 1
ATOM 2060 N N . GLN A 1 277 ? -17.704 -4.786 -4.853 1.00 88.38 277 GLN A N 1
ATOM 2061 C CA . GLN A 1 277 ? -16.512 -4.930 -5.695 1.00 88.38 277 GLN A CA 1
ATOM 2062 C C . GLN A 1 277 ? -15.252 -4.487 -4.951 1.00 88.38 277 GLN A C 1
ATOM 2064 O O . GLN A 1 277 ? -14.246 -5.196 -4.972 1.00 88.38 277 GLN A O 1
ATOM 2069 N N . HIS A 1 278 ? -15.328 -3.367 -4.227 1.00 91.38 278 HIS A N 1
ATOM 2070 C CA . HIS A 1 278 ? -14.189 -2.823 -3.485 1.00 91.38 278 HIS A CA 1
ATOM 2071 C C . HIS A 1 278 ? -13.764 -3.794 -2.378 1.00 91.38 278 HIS A C 1
ATOM 2073 O O . HIS A 1 278 ? -12.588 -4.139 -2.268 1.00 91.38 278 HIS A O 1
ATOM 2079 N N . THR A 1 279 ? -14.740 -4.319 -1.626 1.00 93.69 279 THR A N 1
ATOM 2080 C CA . THR A 1 279 ? -14.498 -5.326 -0.581 1.00 93.69 279 THR A CA 1
ATOM 2081 C C . THR A 1 279 ? -13.859 -6.588 -1.158 1.00 93.69 279 THR A C 1
ATOM 2083 O O . THR A 1 279 ? -12.969 -7.162 -0.535 1.00 93.69 279 THR A O 1
ATOM 2086 N N . ASN A 1 280 ? -14.271 -7.019 -2.356 1.00 94.25 280 ASN A N 1
ATOM 2087 C CA . ASN A 1 280 ? -13.710 -8.204 -3.001 1.00 94.25 280 ASN A CA 1
ATOM 2088 C C . ASN A 1 280 ? -12.243 -7.995 -3.410 1.00 94.25 280 ASN A C 1
ATOM 2090 O O . ASN A 1 280 ? -11.398 -8.830 -3.089 1.00 94.25 280 ASN A O 1
ATOM 2094 N N . VAL A 1 281 ? -11.913 -6.864 -4.042 1.00 95.44 281 VAL A N 1
ATOM 2095 C CA . VAL A 1 281 ? -10.527 -6.548 -4.432 1.00 95.44 281 VAL A CA 1
ATOM 2096 C C . VAL A 1 281 ? -9.632 -6.443 -3.198 1.00 95.44 281 VAL A C 1
ATOM 2098 O O . VAL A 1 281 ? -8.615 -7.133 -3.126 1.00 95.44 281 VAL A O 1
ATOM 2101 N N . VAL A 1 282 ? -10.034 -5.657 -2.193 1.00 96.50 282 VAL A N 1
ATOM 2102 C CA . VAL A 1 282 ? -9.268 -5.488 -0.946 1.00 96.50 282 VAL A CA 1
ATOM 2103 C C . VAL A 1 282 ? -9.110 -6.825 -0.218 1.00 96.50 282 VAL A C 1
ATOM 2105 O O . VAL A 1 282 ? -8.001 -7.196 0.165 1.00 96.50 282 VAL A O 1
ATOM 2108 N N . GLY A 1 283 ? -10.194 -7.591 -0.078 1.00 96.25 283 GLY A N 1
ATOM 2109 C CA . GLY A 1 283 ? -10.177 -8.903 0.564 1.00 96.25 283 GLY A CA 1
ATOM 2110 C C . GLY A 1 283 ? -9.309 -9.918 -0.176 1.00 96.25 283 GLY A C 1
ATOM 2111 O O . GLY A 1 283 ? -8.612 -10.712 0.458 1.00 96.25 283 GLY A O 1
ATOM 2112 N N . THR A 1 284 ? -9.291 -9.873 -1.509 1.00 96.81 284 THR A N 1
ATOM 2113 C CA . THR A 1 284 ? -8.433 -10.735 -2.327 1.00 96.81 284 THR A CA 1
ATOM 2114 C C . THR A 1 284 ? -6.967 -10.360 -2.153 1.00 96.81 284 THR A C 1
ATOM 2116 O O . THR A 1 284 ? -6.169 -11.250 -1.873 1.00 96.81 284 THR A O 1
ATOM 2119 N N . VAL A 1 285 ? -6.611 -9.071 -2.219 1.00 96.94 285 VAL A N 1
ATOM 2120 C CA . VAL A 1 285 ? -5.230 -8.602 -1.993 1.00 96.94 285 VAL A CA 1
ATOM 2121 C C . VAL A 1 285 ? -4.738 -9.003 -0.597 1.00 96.94 285 VAL A C 1
ATOM 2123 O O . VAL A 1 285 ? -3.685 -9.627 -0.471 1.00 96.94 285 VAL A O 1
ATOM 2126 N N . MET A 1 286 ? -5.530 -8.743 0.449 1.00 97.38 286 MET A N 1
ATOM 2127 C CA . MET A 1 286 ? -5.186 -9.116 1.830 1.00 97.38 286 MET A CA 1
ATOM 2128 C C . MET A 1 286 ? -5.028 -10.633 2.016 1.00 97.38 286 MET A C 1
ATOM 2130 O O . MET A 1 286 ? -4.225 -11.073 2.840 1.00 97.38 286 MET A O 1
ATOM 2134 N N . ARG A 1 287 ? -5.759 -11.444 1.240 1.00 97.06 287 ARG A N 1
ATOM 2135 C CA . ARG A 1 287 ? -5.637 -12.909 1.237 1.00 97.06 287 ARG A CA 1
ATOM 2136 C C . ARG A 1 287 ? -4.371 -13.398 0.539 1.00 97.06 287 ARG A C 1
ATOM 2138 O O . ARG A 1 287 ? -3.768 -14.356 1.017 1.00 97.06 287 ARG A O 1
ATOM 2145 N N . VAL A 1 288 ? -3.986 -12.793 -0.585 1.00 96.69 288 VAL A N 1
ATOM 2146 C CA . VAL A 1 288 ? -2.856 -13.276 -1.399 1.00 96.69 288 VAL A CA 1
ATOM 2147 C C . VAL A 1 288 ? -1.504 -12.766 -0.907 1.00 96.69 288 VAL A C 1
ATOM 2149 O O . VAL A 1 288 ? -0.526 -13.499 -1.023 1.00 96.69 288 VAL A O 1
ATOM 2152 N N . LEU A 1 289 ? -1.430 -11.569 -0.310 1.00 96.69 289 LEU A N 1
ATOM 2153 C CA . LEU A 1 289 ? -0.170 -10.971 0.159 1.00 96.69 289 LEU A CA 1
ATOM 2154 C C . LEU A 1 289 ? 0.660 -11.895 1.074 1.00 96.69 289 LEU A C 1
ATOM 2156 O O . LEU A 1 289 ? 1.853 -12.038 0.802 1.00 96.69 289 LEU A O 1
ATOM 2160 N N . PRO A 1 290 ? 0.074 -12.610 2.059 1.00 96.62 290 PRO A N 1
ATOM 2161 C CA . PRO A 1 290 ? 0.813 -13.568 2.884 1.00 96.62 290 PRO A CA 1
ATOM 2162 C C . PRO A 1 290 ? 1.452 -14.744 2.146 1.00 96.62 290 PRO A C 1
ATOM 2164 O O . PRO A 1 290 ? 2.233 -15.479 2.739 1.00 96.62 290 PRO A O 1
ATOM 2167 N N . SER A 1 291 ? 1.102 -14.959 0.877 1.00 95.94 291 SER A N 1
ATOM 2168 C CA . SER A 1 291 ? 1.696 -16.012 0.049 1.00 95.94 291 SER A CA 1
ATOM 2169 C C . SER A 1 291 ? 2.984 -15.560 -0.650 1.00 95.94 291 SER A C 1
ATOM 2171 O O . SER A 1 291 ? 3.583 -16.358 -1.362 1.00 95.94 291 SER A O 1
ATOM 2173 N N . CYS A 1 292 ? 3.400 -14.295 -0.502 1.00 96.44 292 CYS A N 1
ATOM 2174 C CA . CYS A 1 292 ? 4.674 -13.814 -1.037 1.00 96.44 292 CYS A CA 1
ATOM 2175 C C . CYS A 1 292 ? 5.829 -14.268 -0.133 1.00 96.44 292 CYS A C 1
ATOM 2177 O O . CYS A 1 292 ? 5.756 -14.095 1.082 1.00 96.44 292 CYS A O 1
ATOM 2179 N N . ASP A 1 293 ? 6.931 -14.743 -0.717 1.00 95.69 293 ASP A N 1
ATOM 2180 C CA . ASP A 1 293 ? 8.072 -15.302 0.030 1.00 95.69 293 ASP A CA 1
ATOM 2181 C C . ASP A 1 293 ? 8.658 -14.339 1.077 1.00 95.69 293 ASP A C 1
ATOM 2183 O O . ASP A 1 293 ? 9.092 -14.755 2.149 1.00 95.69 293 ASP A O 1
ATOM 2187 N N . ARG A 1 294 ? 8.663 -13.029 0.790 1.00 95.75 294 ARG A N 1
ATOM 2188 C CA . ARG A 1 294 ? 9.201 -11.998 1.698 1.00 95.75 294 ARG A CA 1
ATOM 2189 C C . ARG A 1 294 ? 8.160 -11.340 2.594 1.00 95.75 294 ARG A C 1
ATOM 2191 O O . ARG A 1 294 ? 8.508 -10.410 3.318 1.00 95.75 294 ARG A O 1
ATOM 2198 N N . PHE A 1 295 ? 6.914 -11.813 2.586 1.00 96.62 295 PHE A N 1
ATOM 2199 C CA . PHE A 1 295 ? 5.845 -11.209 3.377 1.00 96.62 295 PHE A CA 1
ATOM 2200 C C . PHE A 1 295 ? 6.174 -11.183 4.869 1.00 96.62 295 PHE A C 1
ATOM 2202 O O . PHE A 1 295 ? 6.138 -10.115 5.466 1.00 96.62 295 PHE A O 1
ATOM 2209 N N . GLU A 1 296 ? 6.565 -12.317 5.459 1.00 95.75 296 GLU A N 1
ATOM 2210 C CA . GLU A 1 296 ? 6.885 -12.386 6.894 1.00 95.75 296 GLU A CA 1
ATOM 2211 C C . GLU A 1 296 ? 8.048 -11.456 7.261 1.00 95.75 296 GLU A C 1
ATOM 2213 O O . GLU A 1 296 ? 8.010 -10.780 8.286 1.00 95.75 296 GLU A O 1
ATOM 2218 N N . THR A 1 297 ? 9.054 -11.354 6.384 1.00 96.12 297 THR A N 1
ATOM 2219 C CA . THR A 1 297 ? 10.167 -10.416 6.577 1.00 96.12 297 THR A CA 1
ATOM 2220 C C . THR A 1 297 ? 9.673 -8.975 6.541 1.00 96.12 297 THR A C 1
ATOM 2222 O O . THR A 1 297 ? 9.956 -8.228 7.469 1.00 96.12 297 THR A O 1
ATOM 2225 N N . ALA A 1 298 ? 8.904 -8.588 5.520 1.00 97.00 298 ALA A N 1
ATOM 2226 C CA . ALA A 1 298 ? 8.341 -7.245 5.409 1.00 97.00 298 ALA A CA 1
ATOM 2227 C C . ALA A 1 298 ? 7.434 -6.896 6.602 1.00 97.00 298 ALA A C 1
ATOM 2229 O O . ALA A 1 298 ? 7.514 -5.790 7.131 1.00 97.00 298 ALA A O 1
ATOM 2230 N N . LEU A 1 299 ? 6.643 -7.862 7.078 1.00 96.31 299 LEU A N 1
ATOM 2231 C CA . LEU A 1 299 ? 5.746 -7.724 8.224 1.00 96.31 299 LEU A CA 1
ATOM 2232 C C . LEU A 1 299 ? 6.495 -7.402 9.526 1.00 96.31 299 LEU A C 1
ATOM 2234 O O . LEU A 1 299 ? 6.007 -6.612 10.335 1.00 96.31 299 LEU A O 1
ATOM 2238 N N . MET A 1 300 ? 7.681 -7.987 9.732 1.00 96.56 300 MET A N 1
ATOM 2239 C CA . MET A 1 300 ? 8.521 -7.704 10.904 1.00 96.56 300 MET A CA 1
ATOM 2240 C C . MET A 1 300 ? 9.054 -6.266 10.929 1.00 96.56 300 MET A C 1
ATOM 2242 O O . MET A 1 300 ? 9.311 -5.746 12.013 1.00 96.56 300 MET A O 1
ATOM 2246 N N . PHE A 1 301 ? 9.205 -5.624 9.766 1.00 97.62 301 PHE A N 1
ATOM 2247 C CA . PHE A 1 301 ? 9.677 -4.240 9.655 1.00 97.62 301 PHE A CA 1
ATOM 2248 C C . PHE A 1 301 ? 8.559 -3.197 9.763 1.00 97.62 301 PHE A C 1
ATOM 2250 O O . PHE A 1 301 ? 8.863 -2.009 9.835 1.00 97.62 301 PHE A O 1
ATOM 2257 N N . LEU A 1 302 ? 7.290 -3.615 9.812 1.00 97.69 302 LEU A N 1
ATOM 2258 C CA . LEU A 1 302 ? 6.181 -2.689 10.024 1.00 97.69 302 LEU A CA 1
ATOM 2259 C C . LEU A 1 302 ? 6.200 -2.124 11.447 1.00 97.69 302 LEU A C 1
ATOM 2261 O O . LEU A 1 302 ? 6.256 -2.858 12.440 1.00 97.69 302 LEU A O 1
ATOM 2265 N N . SER A 1 303 ? 6.072 -0.806 11.539 1.00 97.75 303 SER A N 1
ATOM 2266 C CA . SER A 1 303 ? 5.838 -0.081 12.783 1.00 97.75 303 SER A CA 1
ATOM 2267 C C . SER A 1 303 ? 4.475 -0.440 13.399 1.00 97.75 303 SER A C 1
ATOM 2269 O O . SER A 1 303 ? 3.552 -0.843 12.685 1.00 97.75 303 SER A O 1
ATOM 2271 N N . PRO A 1 304 ? 4.285 -0.260 14.721 1.00 97.50 304 PRO A N 1
ATOM 2272 C CA . PRO A 1 304 ? 2.999 -0.520 15.371 1.00 97.50 304 PRO A CA 1
ATOM 2273 C C . PRO A 1 304 ? 1.819 0.228 14.730 1.00 97.50 304 PRO A C 1
ATOM 2275 O O . PRO A 1 304 ? 0.742 -0.341 14.590 1.00 97.50 304 PRO A O 1
ATOM 2278 N N . SER A 1 305 ? 2.033 1.467 14.274 1.00 97.62 305 SER A N 1
ATOM 2279 C CA . SER A 1 305 ? 1.023 2.252 13.554 1.00 97.62 305 SER A CA 1
ATOM 2280 C C . SER A 1 305 ? 0.638 1.640 12.206 1.00 97.62 305 SER A C 1
ATOM 2282 O O . SER A 1 305 ? -0.532 1.638 11.846 1.00 97.62 305 SER A O 1
ATOM 2284 N N . GLU A 1 306 ? 1.585 1.075 11.455 1.00 97.19 306 GLU A N 1
ATOM 2285 C CA . GLU A 1 306 ? 1.288 0.431 10.163 1.00 97.19 306 GLU A CA 1
ATOM 2286 C C . GLU A 1 306 ? 0.562 -0.908 10.350 1.00 97.19 306 GLU A C 1
ATOM 2288 O O . GLU A 1 306 ? -0.302 -1.280 9.552 1.00 97.19 306 GLU A O 1
ATOM 2293 N N . LYS A 1 307 ? 0.860 -1.616 11.443 1.00 97.00 307 LYS A N 1
ATOM 2294 C CA . LYS A 1 307 ? 0.123 -2.818 11.856 1.00 97.00 307 LYS A CA 1
ATOM 2295 C C . LYS A 1 307 ? -1.325 -2.496 12.247 1.00 97.00 307 LYS A C 1
ATOM 2297 O O . LYS A 1 307 ? -2.236 -3.271 11.947 1.00 97.00 307 LYS A O 1
ATOM 2302 N N . ASP A 1 308 ? -1.556 -1.336 12.858 1.00 96.94 308 ASP A N 1
ATOM 2303 C CA . ASP A 1 308 ? -2.900 -0.839 13.174 1.00 96.94 308 ASP A CA 1
ATOM 2304 C C . ASP A 1 308 ? -3.710 -0.513 11.905 1.00 96.94 308 ASP A C 1
ATOM 2306 O O . ASP A 1 308 ? -4.888 -0.866 11.793 1.00 96.94 308 ASP A O 1
ATOM 2310 N N . VAL A 1 309 ? -3.056 0.037 10.873 1.00 96.94 309 VAL A N 1
ATOM 2311 C CA . VAL A 1 309 ? -3.668 0.232 9.545 1.00 96.94 309 VAL A CA 1
ATOM 2312 C C . VAL A 1 309 ? -4.125 -1.104 8.948 1.00 96.94 309 VAL A C 1
ATOM 2314 O O . VAL A 1 309 ? -5.268 -1.225 8.502 1.00 96.94 309 VAL A O 1
ATOM 2317 N N . ALA A 1 310 ? -3.282 -2.141 8.990 1.00 97.12 310 ALA A N 1
ATOM 2318 C CA . ALA A 1 310 ? -3.669 -3.477 8.532 1.00 97.12 310 ALA A CA 1
ATOM 2319 C C . ALA A 1 310 ? -4.856 -4.045 9.333 1.00 97.12 310 ALA A C 1
ATOM 2321 O O . ALA A 1 310 ? -5.787 -4.604 8.748 1.00 97.12 310 ALA A O 1
ATOM 2322 N N . SER A 1 311 ? -4.865 -3.848 10.653 1.00 96.44 311 SER A N 1
ATOM 2323 C CA . SER A 1 311 ? -5.962 -4.269 11.537 1.00 96.44 311 SER A CA 1
ATOM 2324 C C . SER A 1 311 ? -7.277 -3.559 11.193 1.00 96.44 311 SER A C 1
ATOM 2326 O O . SER A 1 311 ? -8.318 -4.204 11.070 1.00 96.44 311 SER A O 1
ATOM 2328 N N . THR A 1 312 ? -7.219 -2.258 10.900 1.00 96.12 312 THR A N 1
ATOM 2329 C CA . THR A 1 312 ? -8.373 -1.453 10.469 1.00 96.12 312 THR A CA 1
ATOM 2330 C C . THR A 1 312 ? -8.979 -1.960 9.155 1.00 96.12 312 THR A C 1
ATOM 2332 O O . THR A 1 312 ? -10.208 -2.010 9.003 1.00 96.12 312 THR A O 1
ATOM 2335 N N . ILE A 1 313 ? -8.141 -2.383 8.199 1.00 96.62 313 ILE A N 1
ATOM 2336 C CA . ILE A 1 313 ? -8.605 -3.011 6.952 1.00 96.62 313 ILE A CA 1
ATOM 2337 C C . ILE A 1 313 ? -9.300 -4.344 7.259 1.00 96.62 313 ILE A C 1
ATOM 2339 O O . ILE A 1 313 ? -10.396 -4.594 6.754 1.00 96.62 313 ILE A O 1
ATOM 2343 N N . LEU A 1 314 ? -8.705 -5.191 8.106 1.00 96.19 314 LEU A N 1
ATOM 2344 C CA . LEU A 1 314 ? -9.293 -6.481 8.486 1.00 96.19 314 LEU A CA 1
ATOM 2345 C C . LEU A 1 314 ? -10.644 -6.316 9.186 1.00 96.19 314 LEU A C 1
ATOM 2347 O O . LEU A 1 314 ? -11.585 -7.050 8.881 1.00 96.19 314 LEU A O 1
ATOM 2351 N N . ASP A 1 315 ? -10.780 -5.328 10.067 1.00 95.25 315 ASP A N 1
ATOM 2352 C CA . ASP A 1 315 ? -12.053 -5.030 10.719 1.00 95.25 315 ASP A CA 1
ATOM 2353 C C . ASP A 1 315 ? -13.098 -4.505 9.735 1.00 95.25 315 ASP A C 1
ATOM 2355 O O . ASP A 1 315 ? -14.271 -4.866 9.836 1.00 95.25 315 ASP A O 1
ATOM 2359 N N . SER A 1 316 ? -12.686 -3.723 8.735 1.00 94.25 316 SER A N 1
ATOM 2360 C CA . SER A 1 316 ? -13.573 -3.297 7.645 1.00 94.25 316 SER A CA 1
ATOM 2361 C C . SER A 1 316 ? -14.077 -4.497 6.834 1.00 94.25 316 SER A C 1
ATOM 2363 O O . SER A 1 316 ? -15.280 -4.644 6.626 1.00 94.25 316 SER A O 1
ATOM 2365 N N . LEU A 1 317 ? -13.190 -5.429 6.473 1.00 95.00 317 LEU A N 1
ATOM 2366 C CA . LEU A 1 317 ? -13.563 -6.672 5.787 1.00 95.00 317 LEU A CA 1
ATOM 2367 C C . LEU A 1 317 ? -14.468 -7.573 6.645 1.00 95.00 317 LEU A C 1
ATOM 2369 O O . LEU A 1 317 ? -15.371 -8.229 6.119 1.00 95.00 317 LEU A O 1
ATOM 2373 N N . ARG A 1 318 ? -14.248 -7.601 7.966 1.00 94.62 318 ARG A N 1
ATOM 2374 C CA . ARG A 1 318 ? -15.086 -8.335 8.924 1.00 94.62 318 ARG A CA 1
ATOM 2375 C C . ARG A 1 318 ? -16.493 -7.742 8.998 1.00 94.62 318 ARG A C 1
ATOM 2377 O O . ARG A 1 318 ? -17.461 -8.500 8.948 1.00 94.62 318 ARG A O 1
ATOM 2384 N N . ARG A 1 319 ? -16.617 -6.410 9.068 1.00 92.81 319 ARG A N 1
ATOM 2385 C CA . ARG A 1 319 ? -17.914 -5.707 9.036 1.00 92.81 319 ARG A CA 1
ATOM 2386 C C . ARG A 1 319 ? -18.691 -6.016 7.755 1.00 92.81 319 ARG A C 1
ATOM 2388 O O . ARG A 1 319 ? -19.884 -6.301 7.830 1.00 92.81 319 ARG A O 1
ATOM 2395 N N . ASN A 1 320 ? -17.991 -6.103 6.625 1.00 91.19 320 ASN A N 1
ATOM 2396 C CA . ASN A 1 320 ? -18.582 -6.404 5.317 1.00 91.19 320 ASN A CA 1
ATOM 2397 C C . ASN A 1 320 ? -18.778 -7.915 5.061 1.00 91.19 320 ASN A C 1
ATOM 2399 O O . ASN A 1 320 ? -19.052 -8.324 3.934 1.00 91.19 320 ASN A O 1
ATOM 2403 N N . LYS A 1 321 ? -18.646 -8.762 6.096 1.00 91.31 321 LYS A N 1
ATOM 2404 C CA . LYS A 1 321 ? -18.878 -10.221 6.055 1.00 91.31 321 LYS A CA 1
ATOM 2405 C C . LYS A 1 321 ? -18.099 -10.948 4.951 1.00 91.31 321 LYS A C 1
ATOM 2407 O O . LYS A 1 321 ? -18.607 -11.884 4.333 1.00 91.31 321 LYS A O 1
ATOM 2412 N N . TYR A 1 322 ? -16.852 -10.548 4.708 1.00 91.38 322 TYR A N 1
ATOM 2413 C CA . TYR A 1 322 ? -16.011 -11.216 3.718 1.00 91.38 322 TYR A CA 1
ATOM 2414 C C . TYR A 1 322 ? -15.738 -12.680 4.117 1.00 91.38 322 TYR A C 1
ATOM 2416 O O . TYR A 1 322 ? -15.173 -12.953 5.178 1.00 91.38 322 TYR A O 1
ATOM 2424 N N . ALA A 1 323 ? -16.116 -13.631 3.254 1.00 87.69 323 ALA A N 1
ATOM 2425 C CA . ALA A 1 323 ? -16.202 -15.063 3.578 1.00 87.69 323 ALA A CA 1
ATOM 2426 C C . ALA A 1 323 ? -14.879 -15.722 4.025 1.00 87.69 323 ALA A C 1
ATOM 2428 O O . ALA A 1 323 ? -14.901 -16.778 4.650 1.00 87.69 323 ALA A O 1
ATOM 2429 N N . SER A 1 324 ? -13.722 -15.118 3.733 1.00 88.75 324 SER A N 1
ATOM 2430 C CA . SER A 1 324 ? -12.400 -15.680 4.060 1.00 88.75 324 SER A CA 1
ATOM 2431 C C . SER A 1 324 ? -11.649 -14.930 5.164 1.00 88.75 324 SER A C 1
ATOM 2433 O O . SER A 1 324 ? -10.458 -15.176 5.359 1.00 88.75 324 SER A O 1
ATOM 2435 N N . ILE A 1 325 ? -12.306 -14.034 5.906 1.00 91.56 325 ILE A N 1
ATOM 2436 C CA . ILE A 1 325 ? -11.627 -13.132 6.848 1.00 91.56 325 ILE A CA 1
ATOM 2437 C C . ILE A 1 325 ? -10.837 -13.852 7.954 1.00 91.56 325 ILE A C 1
ATOM 2439 O O . ILE A 1 325 ? -9.746 -13.416 8.309 1.00 91.56 325 ILE A O 1
ATOM 2443 N N . GLU A 1 326 ? -11.313 -14.994 8.454 1.00 90.31 326 GLU A N 1
ATOM 2444 C CA . GLU A 1 326 ? -10.622 -15.749 9.515 1.00 90.31 326 GLU A CA 1
ATOM 2445 C C . GLU A 1 326 ? -9.295 -16.363 9.058 1.00 90.31 326 GLU A C 1
ATOM 2447 O O . GLU A 1 326 ? -8.359 -16.517 9.846 1.00 90.31 326 GLU A O 1
ATOM 2452 N N . SER A 1 327 ? -9.213 -16.743 7.781 1.00 91.44 327 SER A N 1
ATOM 2453 C CA . SER A 1 327 ? -7.979 -17.273 7.196 1.00 91.44 327 SER A CA 1
ATOM 2454 C C . SER A 1 327 ? -6.937 -16.170 7.015 1.00 91.44 327 SER A C 1
ATOM 2456 O O . SER A 1 327 ? -5.752 -16.395 7.251 1.00 91.44 327 SER A O 1
ATOM 2458 N N . ILE A 1 328 ? -7.400 -14.962 6.678 1.00 92.06 328 ILE A N 1
ATOM 2459 C CA . ILE A 1 328 ? -6.566 -13.773 6.524 1.00 92.06 328 ILE A CA 1
ATOM 2460 C C . ILE A 1 328 ? -6.048 -13.340 7.898 1.00 92.06 328 ILE A C 1
ATOM 2462 O O . ILE A 1 328 ? -4.841 -13.238 8.087 1.00 92.06 328 ILE A O 1
ATOM 2466 N N . GLY A 1 329 ? -6.928 -13.179 8.891 1.00 90.00 329 GLY A N 1
ATOM 2467 C CA . GLY A 1 329 ? -6.548 -12.693 10.222 1.00 90.00 329 GLY A CA 1
ATOM 2468 C C . GLY A 1 329 ? -5.464 -13.533 10.906 1.00 90.00 329 GLY A C 1
ATOM 2469 O O . GLY A 1 329 ? -4.587 -12.980 11.557 1.00 90.00 329 GLY A O 1
ATOM 2470 N N . ARG A 1 330 ? -5.455 -14.858 10.698 1.00 92.81 330 ARG A N 1
ATOM 2471 C CA . ARG A 1 330 ? -4.407 -15.748 11.233 1.00 92.81 330 ARG A CA 1
ATOM 2472 C C . ARG A 1 330 ? -3.024 -15.523 10.623 1.00 92.81 330 ARG A C 1
ATOM 2474 O O . ARG A 1 330 ? -2.031 -15.788 11.282 1.00 92.81 330 ARG A O 1
ATOM 2481 N N . ARG A 1 331 ? -2.951 -15.087 9.365 1.00 93.19 331 ARG A N 1
ATOM 2482 C CA . ARG A 1 331 ? -1.683 -14.810 8.666 1.00 93.19 331 ARG A CA 1
ATOM 2483 C C . ARG A 1 331 ? -1.153 -13.404 8.936 1.00 93.19 331 ARG A C 1
ATOM 2485 O O . ARG A 1 331 ? 0.036 -13.166 8.777 1.00 93.19 331 ARG A O 1
ATOM 2492 N N . TRP A 1 332 ? -2.041 -12.501 9.335 1.00 94.19 332 TRP A N 1
ATOM 2493 C CA . TRP A 1 332 ? -1.748 -11.113 9.682 1.00 94.19 332 TRP A CA 1
ATOM 2494 C C . TRP A 1 332 ? -1.665 -10.891 11.202 1.00 94.19 332 TRP A C 1
ATOM 2496 O O . TRP A 1 332 ? -1.736 -9.754 11.654 1.00 94.19 332 TRP A O 1
ATOM 2506 N N . SER A 1 333 ? -1.558 -11.956 12.005 1.00 86.81 333 SER A N 1
ATOM 2507 C CA . SER A 1 333 ? -1.444 -11.829 13.459 1.00 86.81 333 SER A CA 1
ATOM 2508 C C . SER A 1 333 ? -0.110 -11.182 13.832 1.00 86.81 333 SER A C 1
ATOM 2510 O O . SER A 1 333 ? 0.946 -11.714 13.479 1.00 86.81 333 SER A O 1
ATOM 2512 N N . PHE A 1 334 ? -0.185 -10.053 14.533 1.00 80.88 334 PHE A N 1
ATOM 2513 C CA . PHE A 1 334 ? 0.949 -9.273 15.025 1.00 80.88 334 PHE A CA 1
ATOM 2514 C C . PHE A 1 334 ? 1.288 -9.576 16.481 1.00 80.88 334 PHE A C 1
ATOM 2516 O O . PHE A 1 334 ? 0.370 -9.988 17.228 1.00 80.88 334 PHE A O 1
#

InterPro domains:
  IPR025986 RNA-polymerase II-associated protein 3-like, C-terminal domain [PF13877] (212-307)
  IPR051966 RNA polymerase II-associated protein 3 [PTHR46423] (4-323)

Solvent-accessible surface area (backbone atoms only — not comparable to full-atom values): 22707 Å² total; per-residue (Å²): 104,71,74,61,56,52,51,43,53,54,39,52,52,51,38,72,76,38,79,79,51,62,64,50,55,52,50,45,54,51,52,55,51,49,53,53,52,52,52,50,53,50,55,66,70,55,60,73,79,79,78,89,79,86,80,97,78,82,85,88,84,89,87,83,86,87,87,85,86,78,86,65,51,72,68,52,52,52,49,52,46,60,58,71,68,49,84,76,73,86,74,85,91,79,88,87,86,84,83,89,84,91,82,83,94,76,82,81,86,79,75,94,77,82,72,84,76,85,86,74,87,81,76,87,81,83,81,83,86,79,89,84,86,89,82,90,82,90,79,90,85,89,84,93,80,90,82,83,90,81,89,80,80,90,80,90,78,89,83,83,87,88,82,91,80,87,85,89,75,89,84,85,88,82,93,83,87,87,82,88,82,86,84,88,79,81,90,82,89,80,89,77,93,73,83,90,67,88,76,73,83,79,72,83,69,77,73,52,46,84,56,56,44,69,56,44,54,53,51,45,60,64,31,68,73,53,52,48,62,51,40,48,54,53,58,69,42,37,42,63,88,52,40,30,73,32,37,24,90,68,46,41,44,70,56,53,51,52,49,50,53,48,49,44,48,45,62,73,69,59,80,60,95,61,47,68,61,54,52,48,54,50,53,49,51,62,54,36,50,72,65,16,81,26,34,69,62,24,58,70,69,51,51,73,69,58,51,48,53,50,49,54,48,51,51,50,42,51,74,70,62,46,93,60,47,73,68,33,51,68,72,67,66,127

Sequence (334 aa):
MARLEDAIADFEKVLHLDAQNKDAKAEISALKKELVDEDRRRKERRQPPLDLDTEARKKESKGGTPRGEEGGSSVEAARRFLEQVGMDGNAPTQKPNSKSATSDTVPPPRFPGETGGMLREVSTRKLERTEGSPATATGQTSSSVDTGSLQVVESSARSDDATDASNEATIASLNALSSLGTPKRSSASAAAAAATAPRPPMVNSVMKRRLNAYDFHRAWREVSAGSSQDILDFLSSLDLEALPQTLGSLLEPDLLVSLLAGLTSISTKQQDGSEVQHTNVVGTVMRVLPSCDRFETALMFLSPSEKDVASTILDSLRRNKYASIESIGRRWSF

Radius of gyration: 36.79 Å; Cα contacts (8 Å, |Δi|>4): 145; chains: 1; bounding box: 81×69×106 Å